Protein AF-A0AAV2QCG4-F1 (afdb_monomer_lite)

Radius of gyration: 18.79 Å; chains: 1; bounding box: 45×43×56 Å

Structure (mmCIF, N/CA/C/O backbone):
data_AF-A0AAV2QCG4-F1
#
_entry.id   AF-A0AAV2QCG4-F1
#
loop_
_atom_site.group_PDB
_atom_site.id
_atom_site.type_symbol
_atom_site.label_atom_id
_atom_site.label_alt_id
_atom_site.label_comp_id
_atom_site.label_asym_id
_atom_site.label_entity_id
_atom_site.label_seq_id
_atom_site.pdbx_PDB_ins_code
_atom_site.Cartn_x
_atom_site.Cartn_y
_atom_site.Cartn_z
_atom_site.occupancy
_atom_site.B_iso_or_equiv
_atom_site.auth_seq_id
_atom_site.auth_comp_id
_atom_site.auth_asym_id
_atom_site.auth_atom_id
_atom_site.pdbx_PDB_model_num
ATOM 1 N N . TYR A 1 1 ? -0.152 17.316 -8.395 1.00 38.97 1 TYR A N 1
ATOM 2 C CA . TYR A 1 1 ? 0.279 16.114 -9.137 1.00 38.97 1 TYR A CA 1
ATOM 3 C C . TYR A 1 1 ? -0.762 15.587 -10.131 1.00 38.97 1 TYR A C 1
ATOM 5 O O . TYR A 1 1 ? -0.352 15.004 -11.124 1.00 38.97 1 TYR A O 1
ATOM 13 N N . GLU A 1 2 ? -2.066 15.862 -9.974 1.00 33.22 2 GLU A N 1
ATOM 14 C CA . GLU A 1 2 ? -3.113 15.416 -10.927 1.00 33.22 2 GLU A CA 1
ATOM 15 C C . GLU A 1 2 ? -3.013 15.985 -12.357 1.00 33.22 2 GLU A C 1
ATOM 17 O O . GLU A 1 2 ? -3.608 15.432 -13.275 1.00 33.22 2 GLU A O 1
ATOM 22 N N . VAL A 1 3 ? -2.267 17.074 -12.575 1.00 42.03 3 VAL A N 1
ATOM 23 C CA . VAL A 1 3 ? -2.294 17.822 -13.849 1.00 42.03 3 VAL A CA 1
ATOM 24 C C . VAL A 1 3 ? -1.223 17.355 -14.854 1.00 42.03 3 VAL A C 1
ATOM 26 O O . VAL A 1 3 ? -1.304 17.694 -16.029 1.00 42.03 3 VAL A O 1
ATOM 29 N N . VAL A 1 4 ? -0.225 16.563 -14.432 1.00 49.72 4 VAL A N 1
ATOM 30 C CA . VAL A 1 4 ? 0.946 16.221 -15.278 1.00 49.72 4 VAL A CA 1
ATOM 31 C C . VAL A 1 4 ? 0.977 14.748 -15.705 1.00 49.72 4 VAL A C 1
ATOM 33 O O . VAL A 1 4 ? 1.534 14.421 -16.752 1.00 49.72 4 VAL A O 1
ATOM 36 N N . ALA A 1 5 ? 0.339 13.846 -14.956 1.00 53.16 5 ALA A N 1
ATOM 37 C CA . ALA A 1 5 ? 0.241 12.446 -15.347 1.00 53.16 5 ALA A CA 1
ATOM 38 C C . ALA A 1 5 ? -0.888 12.272 -16.372 1.00 53.16 5 ALA A C 1
ATOM 40 O O . ALA A 1 5 ? -2.067 12.180 -16.031 1.00 53.16 5 ALA A O 1
ATOM 41 N N . ASN A 1 6 ? -0.526 12.206 -17.654 1.00 53.59 6 ASN A N 1
ATOM 42 C CA . ASN A 1 6 ? -1.388 11.581 -18.654 1.00 53.59 6 ASN A CA 1
ATOM 43 C C . ASN A 1 6 ? -1.820 10.207 -18.092 1.00 53.59 6 ASN A C 1
ATOM 45 O O . ASN A 1 6 ? -0.979 9.541 -17.497 1.00 53.59 6 ASN A O 1
ATOM 49 N N . LYS A 1 7 ? -3.088 9.793 -18.245 1.00 67.31 7 LYS A N 1
ATOM 50 C CA . LYS A 1 7 ? -3.760 8.651 -17.555 1.00 67.31 7 LYS A CA 1
ATOM 51 C C . LYS A 1 7 ? -3.083 7.257 -17.643 1.00 67.31 7 LYS A C 1
ATOM 53 O O . LYS A 1 7 ? -3.696 6.257 -17.274 1.00 67.31 7 LYS A O 1
ATOM 58 N N . GLY A 1 8 ? -1.874 7.158 -18.186 1.00 75.88 8 GLY A N 1
ATOM 59 C CA . GLY A 1 8 ? -1.056 5.956 -18.186 1.00 75.88 8 GLY A CA 1
ATOM 60 C C . GLY A 1 8 ? -0.684 5.510 -16.773 1.00 75.88 8 GLY A C 1
ATOM 61 O O . GLY A 1 8 ? -0.530 6.310 -15.854 1.00 75.88 8 GLY A O 1
ATOM 62 N N . GLN A 1 9 ? -0.556 4.198 -16.622 1.00 84.00 9 GLN A N 1
ATOM 63 C CA . GLN A 1 9 ? -0.159 3.526 -15.391 1.00 84.00 9 GLN A CA 1
ATOM 64 C C . GLN A 1 9 ? 1.179 2.834 -15.634 1.00 84.00 9 GLN A C 1
ATOM 66 O O . GLN A 1 9 ? 1.458 2.394 -16.752 1.00 84.00 9 GLN A O 1
ATOM 71 N N . CYS A 1 10 ? 1.991 2.722 -14.589 1.00 88.75 10 CYS A N 1
ATOM 72 C CA . CYS A 1 10 ? 3.259 2.008 -14.647 1.00 88.75 10 CYS A CA 1
ATOM 73 C C . CYS A 1 10 ? 3.114 0.632 -14.000 1.00 88.75 10 CYS A C 1
ATOM 75 O O . CYS A 1 10 ? 2.452 0.481 -12.975 1.00 88.75 10 CYS A O 1
ATOM 77 N N . VAL A 1 11 ? 3.785 -0.358 -14.580 1.00 89.50 11 VAL A N 1
ATOM 78 C CA . VAL A 1 11 ? 3.981 -1.667 -13.956 1.00 89.50 11 VAL A CA 1
ATOM 79 C C . VAL A 1 11 ? 5.280 -1.615 -13.162 1.00 89.50 11 VAL A C 1
ATOM 81 O O . VAL A 1 11 ? 6.314 -1.226 -13.703 1.00 89.50 11 VAL A O 1
ATOM 84 N N . PHE A 1 12 ? 5.235 -2.026 -11.899 1.00 90.12 12 PHE A N 1
ATOM 85 C CA . PHE A 1 12 ? 6.415 -2.199 -11.058 1.00 90.12 12 PHE A CA 1
ATOM 86 C C . PHE A 1 12 ? 6.446 -3.626 -10.488 1.00 90.12 12 PHE A C 1
ATOM 88 O O . PHE A 1 12 ? 5.385 -4.210 -10.253 1.00 90.12 12 PHE A O 1
ATOM 95 N N . PRO A 1 13 ? 7.636 -4.227 -10.322 1.00 89.94 13 PRO A N 1
ATOM 96 C CA . PRO A 1 13 ? 7.767 -5.547 -9.720 1.00 89.94 13 PRO A CA 1
ATOM 97 C C . PRO A 1 13 ? 7.561 -5.480 -8.202 1.00 89.94 13 PRO A C 1
ATOM 99 O O . PRO A 1 13 ? 7.793 -4.447 -7.582 1.00 89.94 13 PRO A O 1
ATOM 102 N N . GLU A 1 14 ? 7.181 -6.608 -7.607 1.00 87.00 14 GLU A N 1
ATOM 103 C CA . GLU A 1 14 ? 7.044 -6.752 -6.152 1.00 87.00 14 GLU A CA 1
ATOM 104 C C . GLU A 1 14 ? 8.367 -6.504 -5.412 1.00 87.00 14 GLU A C 1
ATOM 106 O O . GLU A 1 14 ? 8.402 -5.782 -4.422 1.00 87.00 14 GLU A O 1
ATOM 111 N N . MET A 1 15 ? 9.464 -7.066 -5.925 1.00 88.56 15 MET A N 1
ATOM 112 C CA . MET A 1 15 ? 10.816 -6.813 -5.431 1.00 88.56 15 MET A CA 1
ATOM 113 C C . MET A 1 15 ? 11.581 -5.934 -6.419 1.00 88.56 15 MET A C 1
ATOM 115 O O . MET A 1 15 ? 11.530 -6.159 -7.636 1.00 88.56 15 MET A O 1
ATOM 119 N N . SER A 1 16 ? 12.308 -4.942 -5.902 1.00 90.62 16 SER A N 1
ATOM 120 C CA . SER A 1 16 ? 12.999 -3.970 -6.745 1.00 90.62 16 SER A CA 1
ATOM 121 C C . SER A 1 16 ? 14.123 -4.620 -7.554 1.00 90.62 16 SER A C 1
ATOM 123 O O . SER A 1 16 ? 14.776 -5.571 -7.123 1.00 90.62 16 SER A O 1
ATOM 125 N N . ARG A 1 17 ? 14.373 -4.074 -8.746 1.00 92.19 17 ARG A N 1
ATOM 126 C CA . ARG A 1 17 ? 15.537 -4.399 -9.594 1.00 92.19 17 ARG A CA 1
ATOM 127 C C . ARG A 1 17 ? 16.630 -3.340 -9.527 1.00 92.19 17 ARG A C 1
ATOM 129 O O . ARG A 1 17 ? 17.676 -3.497 -10.146 1.00 92.19 17 ARG A O 1
ATOM 136 N N . VAL A 1 18 ? 16.362 -2.253 -8.813 1.00 92.12 18 VAL A N 1
ATOM 137 C CA . VAL A 1 18 ? 17.262 -1.117 -8.657 1.00 92.12 18 VAL A CA 1
ATOM 138 C C . VAL A 1 18 ? 17.412 -0.803 -7.178 1.00 92.12 18 VAL A C 1
ATOM 140 O O . VAL A 1 18 ? 16.439 -0.825 -6.424 1.00 92.12 18 VAL A O 1
ATOM 143 N N . TYR A 1 19 ? 18.637 -0.503 -6.769 1.00 91.75 19 TYR A N 1
ATOM 144 C CA . TYR A 1 19 ? 18.944 -0.088 -5.410 1.00 91.75 19 TYR A CA 1
ATOM 145 C C . TYR A 1 19 ? 19.467 1.339 -5.429 1.00 91.75 19 TYR A C 1
ATOM 147 O O . TYR A 1 19 ? 20.420 1.656 -6.145 1.00 91.75 19 TYR A O 1
ATOM 155 N N . HIS A 1 20 ? 18.830 2.207 -4.653 1.00 90.25 20 HIS A N 1
ATOM 156 C CA . HIS A 1 20 ? 19.234 3.596 -4.546 1.00 90.25 20 HIS A CA 1
ATOM 157 C C . HIS A 1 20 ? 20.237 3.754 -3.398 1.00 90.25 20 HIS A C 1
ATOM 159 O O . HIS A 1 20 ? 19.876 3.711 -2.229 1.00 90.25 20 HIS A O 1
ATOM 165 N N . PHE A 1 21 ? 21.513 3.957 -3.715 1.00 89.69 21 PHE A N 1
ATOM 166 C CA . PHE A 1 21 ? 22.584 4.082 -2.714 1.00 89.69 21 PHE A CA 1
ATOM 167 C C . PHE A 1 21 ? 22.960 5.538 -2.380 1.00 89.69 21 PHE A C 1
ATOM 169 O O . PHE A 1 21 ? 23.830 5.767 -1.546 1.00 89.69 21 PHE A O 1
ATOM 176 N N . GLY A 1 22 ? 22.361 6.527 -3.052 1.00 88.56 22 GLY A N 1
ATOM 177 C CA . GLY A 1 22 ? 22.726 7.936 -2.895 1.00 88.56 22 GLY A CA 1
ATOM 178 C C . GLY A 1 22 ? 22.162 8.558 -1.617 1.00 88.56 22 GLY A C 1
ATOM 179 O O . GLY A 1 22 ? 20.952 8.571 -1.417 1.00 88.56 22 GLY A O 1
ATOM 180 N N . ILE A 1 23 ? 23.018 9.158 -0.793 1.00 87.38 23 ILE A N 1
ATOM 181 C CA . ILE A 1 23 ? 22.634 9.897 0.419 1.00 87.38 23 ILE A CA 1
ATOM 182 C C . ILE A 1 23 ? 23.212 11.308 0.306 1.00 87.38 23 ILE A C 1
ATOM 184 O O . ILE A 1 23 ? 24.367 11.462 -0.096 1.00 87.38 23 ILE A O 1
ATOM 188 N N . GLY A 1 24 ? 22.434 12.344 0.629 1.00 78.06 24 GLY A N 1
ATOM 189 C CA . GLY A 1 24 ? 22.949 13.717 0.661 1.00 78.06 24 GLY A CA 1
ATOM 190 C C . GLY A 1 24 ? 21.924 14.804 0.343 1.00 78.06 24 GLY A C 1
ATOM 191 O O . GLY A 1 24 ? 20.735 14.541 0.226 1.00 78.06 24 GLY A O 1
ATOM 192 N N . VAL A 1 25 ? 22.420 16.033 0.171 1.00 69.94 25 VAL A N 1
ATOM 193 C CA . VAL A 1 25 ? 21.629 17.285 0.134 1.00 69.94 25 VAL A CA 1
ATOM 194 C C . VAL A 1 25 ? 20.614 17.355 -1.016 1.00 69.94 25 VAL A C 1
ATOM 196 O O . VAL A 1 25 ? 19.552 17.943 -0.866 1.00 69.94 25 VAL A O 1
ATOM 199 N N . ASN A 1 26 ? 20.921 16.736 -2.159 1.00 76.38 26 ASN A N 1
ATOM 200 C CA . ASN A 1 26 ? 20.025 16.682 -3.325 1.00 76.38 26 ASN A CA 1
ATOM 201 C C . ASN A 1 26 ? 19.281 15.337 -3.433 1.00 76.38 26 ASN A C 1
ATOM 203 O O . ASN A 1 26 ? 18.771 14.992 -4.498 1.00 76.38 26 ASN A O 1
ATOM 207 N N . SER A 1 27 ? 19.298 14.549 -2.360 1.00 75.06 27 SER A N 1
ATOM 208 C CA . SER A 1 27 ? 18.779 13.187 -2.272 1.00 75.06 27 SER A CA 1
ATOM 209 C C . SER A 1 27 ? 17.948 13.037 -0.990 1.00 75.06 27 SER A C 1
ATOM 211 O O . SER A 1 27 ? 17.586 14.009 -0.332 1.00 75.06 27 SER A O 1
ATOM 213 N N . ILE A 1 28 ? 17.640 11.797 -0.639 1.00 78.44 28 ILE A N 1
ATOM 214 C CA . ILE A 1 28 ? 17.105 11.394 0.652 1.00 78.44 28 ILE A CA 1
ATOM 215 C C . ILE A 1 28 ? 18.181 11.543 1.749 1.00 78.44 28 ILE A C 1
ATOM 217 O O . ILE A 1 28 ? 19.370 11.283 1.515 1.00 78.44 28 ILE A O 1
ATOM 221 N N . ASN A 1 29 ? 17.778 12.001 2.939 1.00 82.44 29 ASN A N 1
ATOM 222 C CA . ASN A 1 29 ? 18.673 12.102 4.095 1.00 82.44 29 ASN A CA 1
ATOM 223 C C . ASN A 1 29 ? 19.015 10.705 4.653 1.00 82.44 29 ASN A C 1
ATOM 225 O O . ASN A 1 29 ? 18.399 9.711 4.264 1.00 82.44 29 ASN A O 1
ATOM 229 N N . LEU A 1 30 ? 20.004 10.623 5.551 1.00 83.06 30 LEU A N 1
ATOM 230 C CA . LEU A 1 30 ? 20.481 9.342 6.084 1.00 83.06 30 LEU A CA 1
ATOM 231 C C . LEU A 1 30 ? 19.364 8.548 6.775 1.00 83.06 30 LEU A C 1
ATOM 233 O O . LEU A 1 30 ? 19.180 7.379 6.461 1.00 83.06 30 LEU A O 1
ATOM 237 N N . TRP A 1 31 ? 18.583 9.186 7.647 1.00 82.00 31 TRP A N 1
ATOM 238 C CA . TRP A 1 31 ? 17.512 8.518 8.388 1.00 82.00 31 TRP A CA 1
ATOM 239 C C . TRP A 1 31 ? 16.430 7.948 7.456 1.00 82.00 31 TRP A C 1
ATOM 241 O O . TRP A 1 31 ? 16.082 6.770 7.538 1.00 82.00 31 TRP A O 1
ATOM 251 N N . MET A 1 32 ? 15.934 8.749 6.508 1.00 80.12 32 MET A N 1
ATOM 252 C CA . MET A 1 32 ? 14.948 8.304 5.522 1.00 80.12 32 MET A CA 1
ATOM 253 C C . MET A 1 32 ? 15.520 7.202 4.617 1.00 80.12 32 MET A C 1
ATOM 255 O O . MET A 1 32 ? 14.801 6.271 4.240 1.00 80.12 32 MET A O 1
ATOM 259 N N . TRP A 1 33 ? 16.806 7.293 4.267 1.00 86.62 33 TRP A N 1
ATOM 260 C CA . TRP A 1 33 ? 17.488 6.281 3.471 1.00 86.62 33 TRP A CA 1
ATOM 261 C C . TRP A 1 33 ? 17.570 4.956 4.224 1.00 86.62 33 TRP A C 1
ATOM 263 O O . TRP A 1 33 ? 17.144 3.937 3.688 1.00 86.62 33 TRP A O 1
ATOM 273 N N . GLU A 1 34 ? 18.047 4.961 5.468 1.00 85.38 34 GLU A N 1
ATOM 274 C CA . GLU A 1 34 ? 18.146 3.760 6.304 1.00 85.38 34 GLU A CA 1
ATOM 275 C C . GLU A 1 34 ? 16.774 3.121 6.514 1.00 85.38 34 GLU A C 1
ATOM 277 O O . GLU A 1 34 ? 16.607 1.910 6.361 1.00 85.38 34 GLU A O 1
ATOM 282 N N . LYS A 1 35 ? 15.766 3.949 6.797 1.00 82.94 35 LYS A N 1
ATOM 283 C CA . LYS A 1 35 ? 14.423 3.474 7.103 1.00 82.94 35 LYS A CA 1
ATOM 284 C C . LYS A 1 35 ? 13.715 2.858 5.900 1.00 82.94 35 LYS A C 1
ATOM 286 O O . LYS A 1 35 ? 13.114 1.795 6.041 1.00 82.94 35 LYS A O 1
ATOM 291 N N . PHE A 1 36 ? 13.752 3.516 4.740 1.00 83.94 36 PHE A N 1
ATOM 292 C CA . PHE A 1 36 ? 12.909 3.139 3.599 1.00 83.94 36 PHE A CA 1
ATOM 293 C C . PHE A 1 36 ? 13.674 2.554 2.414 1.00 83.94 36 PHE A C 1
ATOM 295 O O . PHE A 1 36 ? 13.118 1.751 1.670 1.00 83.94 36 PHE A O 1
ATOM 302 N N . VAL A 1 37 ? 14.925 2.957 2.197 1.00 86.44 37 VAL A N 1
ATOM 303 C CA . VAL A 1 37 ? 15.687 2.565 1.003 1.00 86.44 37 VAL A CA 1
ATOM 304 C C . VAL A 1 37 ? 16.605 1.390 1.302 1.00 86.44 37 VAL A C 1
ATOM 306 O O . VAL A 1 37 ? 16.621 0.422 0.547 1.00 86.44 37 VAL A O 1
ATOM 309 N N . HIS A 1 38 ? 17.336 1.443 2.412 1.00 86.69 38 HIS A N 1
ATOM 310 C CA . HIS A 1 38 ? 18.278 0.399 2.798 1.00 86.69 38 HIS A CA 1
ATOM 311 C C . HIS A 1 38 ? 17.583 -0.931 3.104 1.00 86.69 38 HIS A C 1
ATOM 313 O O . HIS A 1 38 ? 18.072 -1.990 2.722 1.00 86.69 38 HIS A O 1
ATOM 319 N N . SER A 1 39 ? 16.416 -0.860 3.744 1.00 83.56 39 SER A N 1
ATOM 320 C CA . SER A 1 39 ? 15.571 -2.004 4.097 1.00 83.56 39 SER A CA 1
ATOM 321 C C . SER A 1 39 ? 14.743 -2.553 2.927 1.00 83.56 39 SER A C 1
ATOM 323 O O . SER A 1 39 ? 14.090 -3.587 3.074 1.00 83.56 39 SER A O 1
ATOM 325 N N . SER A 1 40 ? 14.740 -1.884 1.767 1.00 85.44 40 SER A N 1
ATOM 326 C CA . SER A 1 40 ? 13.918 -2.301 0.629 1.00 85.44 40 SER A CA 1
ATOM 327 C C . SER A 1 40 ? 14.428 -3.610 0.008 1.00 85.44 40 SER A C 1
ATOM 329 O O . SER A 1 40 ? 15.622 -3.728 -0.284 1.00 85.44 40 SER A O 1
ATOM 331 N N . PRO A 1 41 ? 13.540 -4.580 -0.281 1.00 86.56 41 PRO A N 1
ATOM 332 C CA . PRO A 1 41 ? 13.936 -5.849 -0.874 1.00 86.56 41 PRO A CA 1
ATOM 333 C C . PRO A 1 41 ? 14.456 -5.667 -2.308 1.00 86.56 41 PRO A C 1
ATOM 335 O O . PRO A 1 41 ? 13.801 -5.061 -3.166 1.00 86.56 41 PRO A O 1
ATOM 338 N N . LEU A 1 42 ? 15.633 -6.238 -2.572 1.00 90.81 42 LEU A N 1
ATOM 339 C CA . LEU A 1 42 ? 16.311 -6.216 -3.866 1.00 90.81 42 LEU A CA 1
ATOM 340 C C . LEU A 1 42 ? 16.460 -7.639 -4.396 1.00 90.81 42 LEU A C 1
ATOM 342 O O . LEU A 1 42 ? 16.962 -8.522 -3.702 1.00 90.81 42 LEU A O 1
ATOM 346 N N . VAL A 1 43 ? 16.073 -7.851 -5.651 1.00 92.44 43 VAL A N 1
ATOM 347 C CA . VAL A 1 43 ? 16.286 -9.146 -6.298 1.00 92.44 43 VAL A CA 1
ATOM 348 C C . VAL A 1 43 ? 17.757 -9.322 -6.662 1.00 92.44 43 VAL A C 1
ATOM 350 O O . VAL A 1 43 ? 18.346 -8.437 -7.283 1.00 92.44 43 VAL A O 1
ATOM 353 N N . THR A 1 44 ? 18.334 -10.478 -6.333 1.00 91.50 44 THR A N 1
ATOM 354 C CA . THR A 1 44 ? 19.756 -10.781 -6.600 1.00 91.50 44 THR A CA 1
ATOM 355 C C . THR A 1 44 ? 19.941 -11.801 -7.720 1.00 91.50 44 THR A C 1
ATOM 357 O O . THR A 1 44 ? 21.007 -11.895 -8.327 1.00 91.50 44 THR A O 1
ATOM 360 N N . GLU A 1 45 ? 18.884 -12.539 -8.042 1.00 92.69 45 GLU A N 1
ATOM 361 C CA . GLU A 1 45 ? 18.872 -13.594 -9.034 1.00 92.69 45 GLU A CA 1
ATOM 362 C C . GLU A 1 45 ? 18.771 -13.027 -10.454 1.00 92.69 45 GLU A C 1
ATOM 364 O O . GLU A 1 45 ? 17.954 -12.150 -10.769 1.00 92.69 45 GLU A O 1
ATOM 369 N N . ALA A 1 46 ? 19.590 -13.587 -11.342 1.00 91.19 46 ALA A N 1
ATOM 370 C CA . ALA A 1 46 ? 19.578 -13.279 -12.763 1.00 91.19 46 ALA A CA 1
ATOM 371 C C . ALA A 1 46 ? 18.548 -14.134 -13.523 1.00 91.19 46 ALA A C 1
ATOM 373 O O . ALA A 1 46 ? 18.154 -15.209 -13.078 1.00 91.19 46 ALA A O 1
ATOM 374 N N . TYR A 1 47 ? 18.150 -13.661 -14.710 1.00 91.44 47 TYR A N 1
ATOM 375 C CA . TYR A 1 47 ? 17.301 -14.394 -15.667 1.00 91.44 47 TYR A CA 1
ATOM 376 C C . TYR A 1 47 ? 15.936 -14.845 -15.125 1.00 91.44 47 TYR A C 1
ATOM 378 O O . TYR A 1 47 ? 15.399 -15.876 -15.531 1.00 91.44 47 TYR A O 1
ATOM 386 N N . ILE A 1 48 ? 15.341 -14.055 -14.231 1.00 90.81 48 ILE A N 1
ATOM 387 C CA . ILE A 1 48 ? 13.995 -14.335 -13.735 1.00 90.81 48 ILE A CA 1
ATOM 388 C C . ILE A 1 48 ? 12.984 -14.179 -14.866 1.00 90.81 48 ILE A C 1
ATOM 390 O O . ILE A 1 48 ? 12.856 -13.116 -15.476 1.00 90.81 48 ILE A O 1
ATOM 394 N N . THR A 1 49 ? 12.225 -15.244 -15.094 1.00 91.81 49 THR A N 1
ATOM 395 C CA . THR A 1 49 ? 11.044 -15.198 -15.949 1.00 91.81 49 THR A CA 1
ATOM 396 C C . THR A 1 49 ? 9.885 -14.657 -15.126 1.00 91.81 49 THR A C 1
ATOM 398 O O . THR A 1 49 ? 9.533 -15.225 -14.095 1.00 91.81 49 THR A O 1
ATOM 401 N N . LEU A 1 50 ? 9.317 -13.533 -15.561 1.00 89.62 50 LEU A N 1
ATOM 402 C CA . LEU A 1 50 ? 8.122 -12.980 -14.937 1.00 89.62 50 LEU A CA 1
ATOM 403 C C . LEU A 1 50 ? 6.929 -13.865 -15.284 1.00 89.62 50 LEU A C 1
ATOM 405 O O . LEU A 1 50 ? 6.626 -14.078 -16.459 1.00 89.62 50 LEU A O 1
ATOM 409 N N . ASP A 1 51 ? 6.257 -14.359 -14.257 1.00 87.81 51 ASP A N 1
ATOM 410 C CA . ASP A 1 51 ? 5.047 -15.145 -14.423 1.00 87.81 51 ASP A CA 1
ATOM 411 C C . ASP A 1 51 ? 3.833 -14.236 -14.674 1.00 87.81 51 ASP A C 1
ATOM 413 O O . ASP A 1 51 ? 3.783 -13.092 -14.214 1.00 87.81 51 ASP A O 1
ATOM 417 N N . ASN A 1 52 ? 2.835 -14.755 -15.392 1.00 87.56 52 ASN A N 1
ATOM 418 C CA . ASN A 1 52 ? 1.506 -14.152 -15.492 1.00 87.56 52 ASN A CA 1
ATOM 419 C C . ASN A 1 52 ? 1.463 -12.686 -15.983 1.00 87.56 52 ASN A C 1
ATOM 421 O O . ASN A 1 52 ? 0.536 -11.938 -15.663 1.00 87.56 52 ASN A O 1
ATOM 425 N N . THR A 1 53 ? 2.425 -12.261 -16.807 1.00 89.62 53 THR A N 1
ATOM 426 C CA . THR A 1 53 ? 2.514 -10.877 -17.319 1.00 89.62 53 THR A CA 1
ATOM 427 C C . THR A 1 53 ? 1.296 -10.452 -18.144 1.00 89.62 53 THR A C 1
ATOM 429 O O . THR A 1 53 ? 0.913 -9.283 -18.125 1.00 89.62 53 THR A O 1
ATOM 432 N N . SER A 1 54 ? 0.624 -11.397 -18.807 1.00 90.38 54 SER A N 1
ATOM 433 C CA . SER A 1 54 ? -0.633 -11.165 -19.532 1.00 90.38 54 SER A CA 1
ATOM 434 C C . SER A 1 54 ? -1.782 -10.709 -18.622 1.00 90.38 54 SER A C 1
ATOM 436 O O . SER A 1 54 ? -2.703 -10.029 -19.078 1.00 90.38 54 SER A O 1
ATOM 438 N N . LEU A 1 55 ? -1.716 -11.025 -17.324 1.00 89.88 55 LEU A N 1
ATOM 439 C CA . LEU A 1 55 ? -2.728 -10.666 -16.330 1.00 89.88 55 LEU A CA 1
ATOM 440 C C . LEU A 1 55 ? -2.578 -9.226 -15.814 1.00 89.88 55 LEU A C 1
ATOM 442 O O . LEU A 1 55 ? -3.435 -8.764 -15.066 1.00 89.88 55 LEU A O 1
ATOM 446 N N . LEU A 1 56 ? -1.529 -8.506 -16.228 1.00 89.06 56 LEU A N 1
ATOM 447 C CA . LEU A 1 56 ? -1.282 -7.105 -15.861 1.00 89.06 56 LEU A CA 1
ATOM 448 C C . LEU A 1 56 ? -2.056 -6.105 -16.730 1.00 89.06 56 LEU A C 1
ATOM 450 O O . LEU A 1 56 ? -1.924 -4.894 -16.557 1.00 89.06 56 LEU A O 1
ATOM 454 N N . THR A 1 57 ? -2.877 -6.587 -17.667 1.00 91.19 57 THR A N 1
ATOM 455 C CA . THR A 1 57 ? -3.822 -5.713 -18.364 1.00 91.19 57 THR A CA 1
ATOM 456 C C . THR A 1 57 ? -4.823 -5.141 -17.366 1.00 91.19 57 THR A C 1
ATOM 458 O O . THR A 1 57 ? -5.265 -5.825 -16.444 1.00 91.19 57 THR A O 1
ATOM 461 N N . ASN A 1 58 ? -5.206 -3.881 -17.568 1.00 89.94 58 ASN A N 1
ATOM 462 C CA . ASN A 1 58 ? -6.059 -3.138 -16.643 1.00 89.94 58 ASN A CA 1
ATOM 463 C C . ASN A 1 58 ? -7.331 -3.924 -16.250 1.00 89.94 58 ASN A C 1
ATOM 465 O O . ASN A 1 58 ? -7.601 -4.115 -15.067 1.00 89.94 58 ASN A O 1
ATOM 469 N N . ALA A 1 59 ? -8.051 -4.479 -17.231 1.00 92.06 59 ALA A N 1
ATOM 470 C CA . ALA A 1 59 ? -9.275 -5.246 -16.993 1.00 92.06 59 ALA A CA 1
ATOM 471 C C . ALA A 1 59 ? -9.049 -6.520 -16.155 1.00 92.06 59 ALA A C 1
ATOM 473 O O . ALA A 1 59 ? -9.802 -6.780 -15.214 1.00 92.06 59 ALA A O 1
ATOM 474 N N . LEU A 1 60 ? -8.013 -7.306 -16.471 1.00 94.62 60 LEU A N 1
ATOM 475 C CA . LEU A 1 60 ? -7.714 -8.542 -15.740 1.00 94.62 60 LEU A CA 1
ATOM 476 C C . LEU A 1 60 ? -7.214 -8.246 -14.329 1.00 94.62 60 LEU A C 1
ATOM 478 O O . LEU A 1 60 ? -7.629 -8.922 -13.386 1.00 94.62 60 LEU A O 1
ATOM 482 N N . TRP A 1 61 ? -6.395 -7.206 -14.174 1.00 92.25 61 TRP A N 1
ATOM 483 C CA . TRP A 1 61 ? -5.937 -6.747 -12.871 1.00 92.25 61 TRP A CA 1
ATOM 484 C C . TRP A 1 61 ? -7.126 -6.374 -11.979 1.00 92.25 61 TRP A C 1
ATOM 486 O O . TRP A 1 61 ? -7.255 -6.908 -10.882 1.00 92.25 61 TRP A O 1
ATOM 496 N N . HIS A 1 62 ? -8.066 -5.563 -12.481 1.00 93.56 62 HIS A N 1
ATOM 497 C CA . HIS A 1 62 ? -9.258 -5.178 -11.719 1.00 93.56 62 HIS A CA 1
ATOM 498 C C . HIS A 1 62 ? -10.134 -6.364 -11.309 1.00 93.56 62 HIS A C 1
ATOM 500 O O . HIS A 1 62 ? -10.622 -6.398 -10.173 1.00 93.56 62 HIS A O 1
ATOM 506 N N . ASN A 1 63 ? -10.340 -7.337 -12.205 1.00 95.38 63 ASN A N 1
ATOM 507 C CA . ASN A 1 63 ? -11.141 -8.512 -11.871 1.00 95.38 63 ASN A CA 1
ATOM 508 C C . ASN A 1 63 ? -10.473 -9.337 -10.760 1.00 95.38 63 ASN A C 1
ATOM 510 O O . ASN A 1 63 ? -11.092 -9.600 -9.730 1.00 95.38 63 ASN A O 1
ATOM 514 N N . ARG A 1 64 ? -9.179 -9.644 -10.911 1.00 94.25 64 ARG A N 1
ATOM 515 C CA . ARG A 1 64 ? -8.422 -10.424 -9.921 1.00 94.25 64 ARG A CA 1
ATOM 516 C C . ARG A 1 64 ? -8.324 -9.715 -8.576 1.00 94.25 64 ARG A C 1
ATOM 518 O O . ARG A 1 64 ? -8.496 -10.350 -7.543 1.00 94.25 64 ARG A O 1
ATOM 525 N N . THR A 1 65 ? -8.092 -8.403 -8.568 1.00 94.81 65 THR A N 1
ATOM 526 C CA . THR A 1 65 ? -8.085 -7.609 -7.334 1.00 94.81 65 THR A CA 1
ATOM 527 C C . THR A 1 65 ? -9.451 -7.637 -6.652 1.00 94.81 65 THR A C 1
ATOM 529 O O . THR A 1 65 ? -9.519 -7.802 -5.438 1.00 94.81 65 THR A O 1
ATOM 532 N N . SER A 1 66 ? -10.548 -7.548 -7.411 1.00 96.69 66 SER A N 1
ATOM 533 C CA . SER A 1 66 ? -11.900 -7.655 -6.846 1.00 96.69 66 SER A CA 1
ATOM 534 C C . SER A 1 66 ? -12.159 -9.033 -6.234 1.00 96.69 66 SER A C 1
ATOM 536 O O . SER A 1 66 ? -12.700 -9.124 -5.136 1.00 96.69 66 SER A O 1
ATOM 538 N N . GLU A 1 67 ? -11.776 -10.106 -6.928 1.00 96.50 67 GLU A N 1
ATOM 539 C CA . GLU A 1 67 ? -11.878 -11.483 -6.429 1.00 96.50 67 GLU A CA 1
ATOM 540 C C . GLU A 1 67 ? -11.039 -11.684 -5.161 1.00 96.50 67 GLU A C 1
ATOM 542 O O . GLU A 1 67 ? -11.544 -12.214 -4.171 1.00 96.50 67 GLU A O 1
ATOM 547 N N . ALA A 1 68 ? -9.802 -11.179 -5.150 1.00 95.88 68 ALA A N 1
ATOM 548 C CA . ALA A 1 68 ? -8.914 -11.253 -3.998 1.00 95.88 68 ALA A CA 1
ATOM 549 C C . ALA A 1 68 ? -9.484 -10.508 -2.783 1.00 95.88 68 ALA A C 1
ATOM 551 O O . ALA A 1 68 ? -9.488 -11.062 -1.690 1.00 95.88 68 ALA A O 1
ATOM 552 N N . ILE A 1 69 ? -10.031 -9.299 -2.965 1.00 97.12 69 ILE A N 1
ATOM 553 C CA . ILE A 1 69 ? -10.665 -8.527 -1.883 1.00 97.12 69 ILE A CA 1
ATOM 554 C C . ILE A 1 69 ? -11.913 -9.237 -1.346 1.00 97.12 69 ILE A C 1
ATO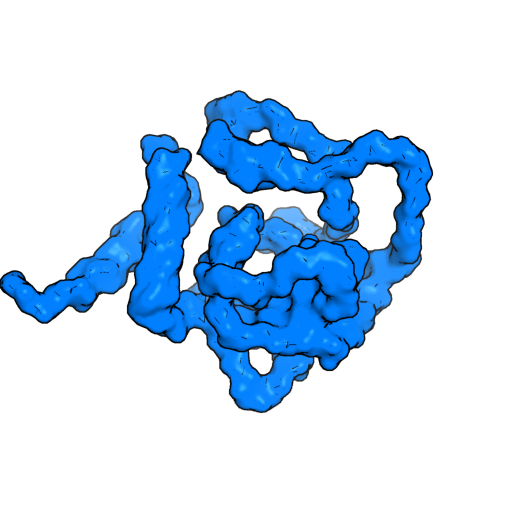M 556 O O . ILE A 1 69 ? -12.123 -9.255 -0.137 1.00 97.12 69 ILE A O 1
ATOM 560 N N . ARG A 1 70 ? -12.735 -9.843 -2.217 1.00 96.44 70 ARG A N 1
ATOM 561 C CA . ARG A 1 70 ? -13.923 -10.607 -1.788 1.00 96.44 70 ARG A CA 1
ATOM 562 C C . ARG A 1 70 ? -13.557 -11.831 -0.949 1.00 96.44 70 ARG A C 1
ATOM 564 O O . ARG A 1 70 ? -14.296 -12.161 -0.029 1.00 96.44 70 ARG A O 1
ATOM 571 N N . GLY A 1 71 ? -12.456 -12.503 -1.286 1.00 95.38 71 GLY A N 1
ATOM 572 C CA . GLY A 1 71 ? -11.950 -13.666 -0.550 1.00 95.38 71 GLY A CA 1
ATOM 573 C C . GLY A 1 71 ? -11.047 -13.324 0.639 1.00 95.38 71 GLY A C 1
ATOM 574 O O . GLY A 1 71 ? -10.686 -14.221 1.397 1.00 95.38 71 GLY A O 1
ATOM 575 N N . ALA A 1 72 ? -10.659 -12.057 0.804 1.00 96.56 72 ALA A N 1
ATOM 576 C CA . ALA A 1 72 ? -9.707 -11.645 1.823 1.00 96.56 72 ALA A CA 1
ATOM 577 C C . ALA A 1 72 ? -10.320 -11.638 3.228 1.00 96.56 72 ALA A C 1
ATOM 579 O O . ALA A 1 72 ? -11.469 -11.246 3.445 1.00 96.56 72 ALA A O 1
ATOM 580 N N . LYS A 1 73 ? -9.505 -11.998 4.221 1.00 95.38 73 LYS A N 1
ATOM 581 C CA . LYS A 1 73 ? -9.857 -11.865 5.631 1.00 95.38 73 LYS A CA 1
ATOM 582 C C . LYS A 1 73 ? -9.810 -10.395 6.036 1.00 95.38 73 LYS A C 1
ATOM 584 O O . LYS A 1 73 ? -8.801 -9.710 5.893 1.00 95.38 73 LYS A O 1
ATOM 589 N N . MET A 1 74 ? -10.914 -9.900 6.568 1.00 95.06 74 MET A N 1
ATOM 590 C CA . MET A 1 74 ? -11.018 -8.508 6.984 1.00 95.06 74 MET A CA 1
ATOM 591 C C . MET A 1 74 ? -10.250 -8.248 8.284 1.00 95.06 74 MET A C 1
ATOM 593 O O . MET A 1 74 ? -10.353 -9.025 9.235 1.00 95.06 74 MET A O 1
ATOM 597 N N . ILE A 1 75 ? -9.523 -7.133 8.331 1.00 94.00 75 ILE A N 1
ATOM 598 C CA . ILE A 1 75 ? -8.868 -6.612 9.532 1.00 94.00 75 ILE A CA 1
ATOM 599 C C . ILE A 1 75 ? -9.559 -5.303 9.918 1.00 94.00 75 ILE A C 1
ATOM 601 O O . ILE A 1 75 ? -9.696 -4.407 9.090 1.00 94.00 75 ILE A O 1
ATOM 605 N N . THR A 1 76 ? -10.006 -5.202 11.170 1.00 92.00 76 THR A N 1
ATOM 606 C CA . THR A 1 76 ? -10.693 -4.010 11.709 1.00 92.00 76 THR A CA 1
ATOM 607 C C . THR A 1 76 ? -9.974 -3.376 12.894 1.00 92.00 76 THR A C 1
ATOM 609 O O . THR A 1 76 ? -10.401 -2.334 13.374 1.00 92.00 76 THR A O 1
ATOM 612 N N . ARG A 1 77 ? -8.918 -4.021 13.399 1.00 89.69 77 ARG A N 1
ATOM 613 C CA . ARG A 1 77 ? -8.055 -3.464 14.448 1.00 89.69 77 ARG A CA 1
ATOM 614 C C . ARG A 1 77 ? -7.219 -2.310 13.897 1.00 89.69 77 ARG A C 1
ATOM 616 O O . ARG A 1 77 ? -7.021 -2.213 12.687 1.00 89.69 77 ARG A O 1
ATOM 623 N N . ASN A 1 78 ? -6.711 -1.479 14.795 1.00 91.00 78 ASN A N 1
ATOM 624 C CA . ASN A 1 78 ? -5.860 -0.349 14.464 1.00 91.00 78 ASN A CA 1
ATOM 625 C C . ASN A 1 78 ? -4.535 -0.804 13.800 1.00 91.00 78 ASN A C 1
ATOM 627 O O . ASN A 1 78 ? -3.937 -1.772 14.268 1.00 91.00 78 ASN A O 1
ATOM 631 N N . PRO A 1 79 ? -4.067 -0.147 12.719 1.00 92.50 79 PRO A N 1
ATOM 632 C CA . PRO A 1 79 ? -2.832 -0.495 12.006 1.00 92.50 79 PRO A CA 1
ATOM 633 C C . PRO A 1 79 ? -1.540 -0.299 12.807 1.00 92.50 79 PRO A C 1
ATOM 635 O O . PRO A 1 79 ? -0.503 -0.815 12.405 1.00 92.50 79 PRO A O 1
ATOM 638 N N . CYS A 1 80 ? -1.591 0.435 13.914 1.00 89.88 80 CYS A N 1
ATOM 639 C CA . CYS A 1 80 ? -0.447 0.807 14.745 1.00 89.88 80 CYS A CA 1
ATOM 640 C C . CYS A 1 80 ? -0.205 -0.151 15.908 1.00 89.88 80 CYS A C 1
ATOM 642 O O . CYS A 1 80 ? 0.816 -0.045 16.581 1.00 89.88 80 CYS A O 1
ATOM 644 N N . VAL A 1 81 ? -1.119 -1.093 16.152 1.00 88.06 81 VAL A N 1
ATOM 645 C CA . VAL A 1 81 ? -0.902 -2.123 17.169 1.00 88.06 81 VAL A CA 1
ATOM 646 C C . VAL A 1 81 ? 0.058 -3.186 16.648 1.00 88.06 81 VAL A C 1
ATOM 648 O O . VAL A 1 81 ? 0.028 -3.568 15.475 1.00 88.06 81 VAL A O 1
ATOM 651 N N . ASN A 1 82 ? 0.864 -3.729 17.557 1.00 81.56 82 ASN A N 1
ATOM 652 C CA . ASN A 1 82 ? 1.687 -4.898 17.266 1.00 81.56 82 ASN A CA 1
ATOM 653 C C . ASN A 1 82 ? 0.813 -6.051 16.745 1.00 81.56 82 ASN A C 1
ATOM 655 O O . ASN A 1 82 ? -0.331 -6.230 17.176 1.00 81.56 82 ASN A O 1
ATOM 659 N N . ASN A 1 83 ? 1.360 -6.859 15.836 1.00 84.50 83 ASN A N 1
ATOM 660 C CA . ASN A 1 83 ? 0.662 -7.985 15.205 1.00 84.50 83 ASN A CA 1
ATOM 661 C C . ASN A 1 83 ? -0.580 -7.567 14.393 1.00 84.50 83 ASN A C 1
ATOM 663 O O . ASN A 1 83 ? -1.550 -8.331 14.282 1.00 84.50 83 ASN A O 1
ATOM 667 N N . PHE A 1 84 ? -0.590 -6.347 13.834 1.00 90.56 84 PHE A N 1
ATOM 668 C CA . PHE A 1 84 ? -1.636 -5.915 12.905 1.00 90.56 84 PHE A CA 1
ATOM 669 C C . PHE A 1 84 ? -1.790 -6.898 11.735 1.00 90.56 84 PHE A C 1
ATOM 671 O O . PHE A 1 84 ? -2.913 -7.297 11.406 1.00 90.56 84 PHE A O 1
ATOM 678 N N . LEU A 1 85 ? -0.668 -7.354 11.179 1.00 89.81 85 LEU A N 1
ATOM 679 C CA . LEU A 1 85 ? -0.569 -8.508 10.288 1.00 89.81 85 LEU A CA 1
ATOM 680 C C . LEU A 1 85 ? 0.043 -9.699 11.044 1.00 89.81 85 LEU A C 1
ATOM 682 O O . LEU A 1 85 ? 0.696 -9.496 12.065 1.00 89.81 85 LEU A O 1
ATOM 686 N N . PRO A 1 86 ? -0.210 -10.941 10.601 1.00 85.12 86 PRO A N 1
ATOM 687 C CA . PRO A 1 86 ? 0.483 -12.103 11.143 1.00 85.12 86 PRO A CA 1
ATOM 688 C C . PRO A 1 86 ? 1.963 -12.093 10.735 1.00 85.12 86 PRO A C 1
ATOM 690 O O . PRO A 1 86 ? 2.274 -11.844 9.573 1.00 85.12 86 PRO A O 1
ATOM 693 N N . ASP A 1 87 ? 2.845 -12.460 11.664 1.00 78.19 87 ASP A N 1
ATOM 694 C CA . ASP A 1 87 ? 4.297 -12.569 11.431 1.00 78.19 87 ASP A CA 1
ATOM 695 C C . ASP A 1 87 ? 4.707 -13.885 10.735 1.00 78.19 87 ASP A C 1
ATOM 697 O O . ASP A 1 87 ? 5.884 -14.238 10.689 1.00 78.19 87 ASP A O 1
ATOM 701 N N . ASP A 1 88 ? 3.738 -14.649 10.220 1.00 81.12 88 ASP A N 1
ATOM 702 C CA . ASP A 1 88 ? 3.980 -15.935 9.569 1.00 81.12 88 ASP A CA 1
ATOM 703 C C . ASP A 1 88 ? 4.438 -15.738 8.106 1.00 81.12 88 ASP A C 1
ATOM 705 O O . ASP A 1 88 ? 3.645 -15.288 7.267 1.00 81.12 88 ASP A O 1
ATOM 709 N N . PRO A 1 89 ? 5.692 -16.096 7.759 1.00 67.69 89 PRO A N 1
ATOM 710 C CA . PRO A 1 89 ? 6.223 -15.931 6.406 1.00 67.69 89 PRO A CA 1
ATOM 711 C C . PRO A 1 89 ? 5.538 -16.831 5.363 1.00 67.69 89 PRO A C 1
ATOM 713 O O . PRO A 1 89 ? 5.589 -16.523 4.169 1.00 67.69 89 PRO A O 1
ATOM 716 N N . GLU A 1 90 ? 4.864 -17.903 5.789 1.00 76.00 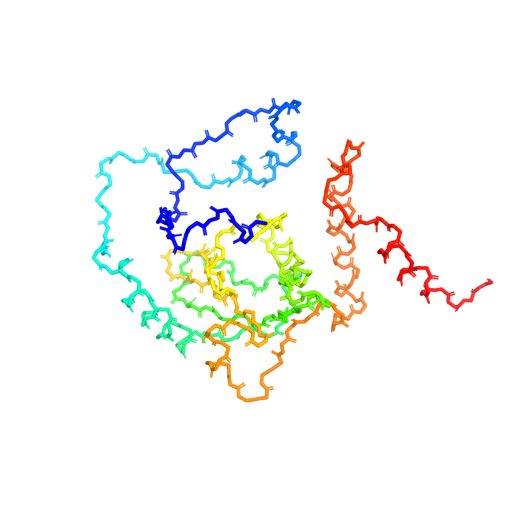90 GLU A N 1
ATOM 717 C CA . GLU A 1 90 ? 4.114 -18.825 4.924 1.00 76.00 90 GLU A CA 1
ATOM 718 C C . GLU A 1 90 ? 2.614 -18.489 4.876 1.00 76.00 90 GLU A C 1
ATOM 720 O O . GLU A 1 90 ? 1.801 -19.256 4.355 1.00 76.00 90 GLU A O 1
ATOM 725 N N . GLN A 1 91 ? 2.213 -17.320 5.390 1.00 81.06 91 GLN A N 1
ATOM 726 C CA . GLN A 1 91 ? 0.812 -16.925 5.410 1.00 81.06 91 GLN A CA 1
ATOM 727 C C . GLN A 1 91 ? 0.233 -16.824 3.988 1.00 81.06 91 GLN A C 1
ATOM 729 O O . GLN A 1 91 ? 0.472 -15.851 3.284 1.00 81.06 91 GLN A O 1
ATOM 734 N N . ASP A 1 92 ? -0.630 -17.767 3.609 1.00 84.50 92 ASP A N 1
ATOM 735 C CA . ASP A 1 92 ? -1.320 -17.798 2.301 1.00 84.50 92 ASP A CA 1
ATOM 736 C C . ASP A 1 92 ? -2.681 -17.068 2.297 1.00 84.50 92 ASP A C 1
ATOM 738 O O . ASP A 1 92 ? -3.555 -17.292 1.466 1.00 84.50 92 ASP A O 1
ATOM 742 N N . THR A 1 93 ? -2.907 -16.185 3.274 1.00 91.44 93 THR A N 1
ATOM 743 C CA . THR A 1 93 ? -4.185 -15.475 3.407 1.00 91.44 93 THR A CA 1
ATOM 744 C C . THR A 1 93 ? -4.037 -14.035 2.953 1.00 91.44 93 THR A C 1
ATOM 746 O O . THR A 1 93 ? -3.212 -13.285 3.475 1.00 91.44 93 THR A O 1
ATOM 749 N N . ASN A 1 94 ? -4.892 -13.626 2.018 1.00 96.06 94 ASN A N 1
ATOM 750 C CA . ASN A 1 94 ? -5.076 -12.217 1.700 1.00 96.06 94 ASN A CA 1
ATOM 751 C C . ASN A 1 94 ? -5.874 -11.528 2.804 1.00 96.06 94 ASN A C 1
ATOM 753 O O . ASN A 1 94 ? -6.853 -12.079 3.307 1.00 96.06 94 ASN A O 1
ATOM 757 N N . PHE A 1 95 ? -5.499 -10.298 3.129 1.00 96.88 95 PHE A N 1
ATOM 758 C CA . PHE A 1 95 ? -6.200 -9.462 4.089 1.00 96.88 95 PHE A CA 1
ATOM 759 C C . PHE A 1 95 ? -6.752 -8.208 3.426 1.00 96.88 95 PHE A C 1
ATOM 761 O O . PHE A 1 95 ? -6.191 -7.711 2.453 1.00 96.88 95 PHE A O 1
ATOM 768 N N . VAL A 1 96 ? -7.847 -7.676 3.958 1.00 97.62 96 VAL A N 1
ATOM 769 C CA . VAL A 1 96 ? -8.395 -6.386 3.532 1.00 97.62 96 VAL A CA 1
ATOM 770 C C . VAL A 1 96 ? -8.576 -5.473 4.733 1.00 97.62 96 VAL A C 1
ATOM 772 O O . VAL A 1 96 ? -9.121 -5.877 5.762 1.00 97.62 96 VAL A O 1
ATOM 775 N N . PHE A 1 97 ? -8.122 -4.234 4.583 1.00 97.31 97 PHE A N 1
ATOM 776 C CA . PHE A 1 97 ? -8.239 -3.181 5.578 1.00 97.31 97 PHE A CA 1
ATOM 777 C C . PHE A 1 97 ? -8.890 -1.957 4.937 1.00 97.31 97 PHE A C 1
ATOM 779 O O . PHE A 1 97 ? -8.418 -1.453 3.917 1.00 97.31 97 PHE A O 1
ATOM 786 N N . TYR A 1 98 ? -9.990 -1.491 5.523 1.00 97.62 98 TYR A N 1
ATOM 787 C CA . TYR A 1 98 ? -10.726 -0.334 5.026 1.00 97.62 98 TYR A CA 1
ATOM 788 C C . TYR A 1 98 ? -10.386 0.892 5.866 1.00 97.62 98 TYR A C 1
ATOM 790 O O . TYR A 1 98 ? -10.651 0.907 7.068 1.00 97.62 98 TYR A O 1
ATOM 798 N N . TYR A 1 99 ? -9.851 1.925 5.220 1.00 96.56 99 TYR A N 1
ATOM 799 C CA . TYR A 1 99 ? -9.508 3.194 5.861 1.00 96.56 99 TYR A CA 1
ATOM 800 C C . TYR A 1 99 ? -10.330 4.344 5.272 1.00 96.56 99 TYR A C 1
ATOM 802 O O . TYR A 1 99 ? -10.874 4.238 4.166 1.00 96.56 99 TYR A O 1
ATOM 810 N N . LEU A 1 100 ? -10.470 5.429 6.027 1.00 96.44 100 LEU A N 1
ATOM 811 C CA . LEU A 1 100 ? -11.235 6.589 5.600 1.00 96.44 100 LEU A CA 1
ATOM 812 C C . LEU A 1 100 ? -10.436 7.341 4.540 1.00 96.44 100 LEU A C 1
ATOM 814 O O . LEU A 1 100 ? -9.321 7.781 4.770 1.00 96.44 100 LEU A O 1
ATOM 818 N N . GLN A 1 101 ? -11.007 7.489 3.353 1.00 94.81 101 GLN A N 1
ATOM 819 C CA . GLN A 1 101 ? -10.464 8.369 2.335 1.00 94.81 101 GLN A CA 1
ATOM 820 C C . GLN A 1 101 ? -11.250 9.670 2.380 1.00 94.81 101 GLN A C 1
ATOM 822 O O . GLN A 1 101 ? -12.395 9.723 1.929 1.00 94.81 101 GLN A O 1
ATOM 827 N N . ARG A 1 102 ? -10.634 10.723 2.916 1.00 93.06 102 ARG A N 1
ATOM 828 C CA . ARG A 1 102 ? -11.208 12.070 2.940 1.00 93.06 102 ARG A CA 1
ATOM 829 C C . ARG A 1 102 ? -10.943 12.802 1.618 1.00 93.06 102 ARG A C 1
ATOM 831 O O . ARG A 1 102 ? -10.138 12.371 0.781 1.00 93.06 102 ARG A O 1
ATOM 838 N N . ARG A 1 103 ? -11.654 13.914 1.424 1.00 91.75 103 ARG A N 1
ATOM 839 C CA . ARG A 1 103 ? -11.383 14.905 0.378 1.00 91.75 103 ARG A CA 1
ATOM 840 C C . ARG A 1 103 ? -11.238 16.276 1.012 1.00 91.75 103 ARG A C 1
ATOM 842 O O . ARG A 1 103 ? -12.026 16.642 1.880 1.00 91.75 103 ARG A O 1
ATOM 849 N N . ASN A 1 104 ? -10.284 17.037 0.502 1.00 88.81 104 ASN A N 1
ATOM 850 C CA . ASN A 1 104 ? -10.129 18.447 0.819 1.00 88.81 104 ASN A CA 1
ATOM 851 C C . ASN A 1 104 ? -11.318 19.264 0.275 1.00 88.81 104 ASN A C 1
ATOM 853 O O . ASN A 1 104 ? -11.967 18.836 -0.687 1.00 88.81 104 ASN A O 1
ATOM 857 N N . PRO A 1 105 ? -11.569 20.483 0.795 1.00 91.00 105 PRO A N 1
ATOM 858 C CA . PRO A 1 105 ? -12.645 21.355 0.305 1.00 91.00 105 PRO A CA 1
ATOM 859 C C . PRO A 1 105 ? -12.576 21.672 -1.198 1.00 91.00 105 PRO A C 1
ATOM 861 O O . PRO A 1 105 ? -13.596 21.912 -1.835 1.00 91.00 105 PRO A O 1
ATOM 864 N N . ASN A 1 106 ? -11.376 21.638 -1.785 1.00 89.12 106 ASN A N 1
ATOM 865 C CA . ASN A 1 106 ? -11.142 21.833 -3.220 1.00 89.12 106 ASN A CA 1
ATOM 866 C C . ASN A 1 106 ? -11.380 20.562 -4.069 1.00 89.12 106 ASN A C 1
ATOM 868 O O . ASN A 1 106 ? -11.099 20.562 -5.264 1.00 89.12 106 ASN A O 1
ATOM 872 N N . GLY A 1 107 ? -11.849 19.469 -3.460 1.00 85.56 107 GLY A N 1
ATOM 873 C CA . GLY A 1 107 ? -12.151 18.202 -4.121 1.00 85.56 107 GLY A CA 1
ATOM 874 C C . GLY A 1 107 ? -10.963 17.257 -4.312 1.00 85.56 107 GLY A C 1
ATOM 875 O O . GLY A 1 107 ? -11.189 16.131 -4.764 1.00 85.56 107 GLY A O 1
ATOM 876 N N . THR A 1 108 ? -9.741 17.665 -3.956 1.00 86.56 108 THR A N 1
ATOM 877 C CA . THR A 1 108 ? -8.546 16.804 -4.019 1.00 86.56 108 THR A CA 1
ATOM 878 C C . THR A 1 108 ? -8.552 15.734 -2.926 1.00 86.56 108 THR A C 1
ATOM 880 O O . THR A 1 108 ? -9.195 15.889 -1.886 1.00 86.56 108 THR A O 1
ATOM 883 N N . THR A 1 109 ? -7.841 14.635 -3.171 1.00 87.12 109 THR A N 1
ATOM 884 C CA . THR A 1 109 ? -7.641 13.547 -2.206 1.00 87.12 109 THR A CA 1
ATOM 885 C C . THR A 1 109 ? -6.893 14.054 -0.972 1.00 87.12 109 THR A C 1
ATOM 887 O O . THR A 1 109 ? -5.833 14.665 -1.097 1.00 87.12 109 THR A O 1
ATOM 890 N N . ASP A 1 110 ? -7.442 13.792 0.212 1.00 90.25 110 ASP A N 1
ATOM 891 C CA . ASP A 1 110 ? -6.759 14.017 1.487 1.00 90.25 110 ASP A CA 1
ATOM 892 C C . ASP A 1 110 ? -6.115 12.705 1.951 1.00 90.25 110 ASP A C 1
ATOM 894 O O . ASP A 1 110 ? -6.794 11.708 2.192 1.00 90.25 110 ASP A O 1
ATOM 898 N N . TYR A 1 111 ? -4.790 12.695 2.039 1.00 89.56 111 TYR A N 1
ATOM 899 C CA . TYR A 1 111 ? -4.012 11.501 2.350 1.00 89.56 111 TYR A CA 1
ATOM 900 C C . TYR A 1 111 ? -3.762 11.300 3.847 1.00 89.56 111 TYR A C 1
ATOM 902 O O . TYR A 1 111 ? -2.981 10.417 4.180 1.00 89.56 111 TYR A O 1
ATOM 910 N N . TYR A 1 112 ? -4.396 12.060 4.745 1.00 91.00 112 TYR A N 1
ATOM 911 C CA . TYR A 1 112 ? -4.112 12.002 6.182 1.00 91.00 112 TYR A CA 1
ATOM 912 C C . TYR A 1 112 ? -4.228 10.584 6.775 1.00 91.00 112 TYR A C 1
ATOM 914 O O . TYR A 1 112 ? -3.230 10.043 7.245 1.00 91.00 112 TYR A O 1
ATOM 922 N N . ASP A 1 113 ? -5.385 9.915 6.686 1.00 93.25 113 ASP A N 1
ATOM 923 C CA . ASP A 1 113 ? -5.523 8.551 7.236 1.00 93.25 113 ASP A CA 1
ATOM 924 C C . ASP A 1 113 ? -4.599 7.554 6.530 1.00 93.25 113 ASP A C 1
ATOM 926 O O . ASP A 1 113 ? -3.992 6.684 7.153 1.00 93.25 113 ASP A O 1
ATOM 930 N N . PHE A 1 114 ? -4.456 7.696 5.213 1.00 92.44 114 PHE A N 1
ATOM 931 C CA . PHE A 1 114 ? -3.585 6.842 4.413 1.00 92.44 114 PHE A CA 1
ATOM 932 C C . PHE A 1 114 ? -2.117 6.949 4.849 1.00 92.44 114 PHE A C 1
ATOM 934 O O . PHE A 1 114 ? -1.445 5.929 5.006 1.00 92.44 114 PHE A O 1
ATOM 941 N N . TYR A 1 115 ? -1.635 8.173 5.076 1.00 91.44 115 TYR A N 1
ATOM 942 C CA . TYR A 1 115 ? -0.297 8.470 5.578 1.00 91.44 115 TYR A CA 1
ATOM 943 C C . TYR A 1 115 ? -0.059 7.756 6.910 1.00 91.44 115 TYR A C 1
ATOM 945 O O . TYR A 1 115 ? 0.915 7.012 7.040 1.00 91.44 115 TYR A O 1
ATOM 953 N N . TRP A 1 116 ? -0.973 7.915 7.871 1.00 91.06 116 TRP A N 1
ATOM 954 C CA . TRP A 1 116 ? -0.816 7.340 9.207 1.00 91.06 116 TRP A CA 1
ATOM 955 C C . TRP A 1 116 ? -0.893 5.820 9.212 1.00 91.06 116 TRP A C 1
ATOM 957 O O . TRP A 1 116 ? -0.040 5.177 9.821 1.00 91.06 116 TRP A O 1
ATOM 967 N N . ALA A 1 117 ? -1.830 5.227 8.469 1.00 92.88 117 ALA A N 1
ATOM 968 C CA . ALA A 1 117 ? -1.897 3.776 8.340 1.00 92.88 117 ALA A CA 1
ATOM 969 C C . ALA A 1 117 ? -0.588 3.201 7.770 1.00 92.88 117 ALA A C 1
ATOM 971 O O . ALA A 1 117 ? -0.058 2.228 8.300 1.00 92.88 117 ALA A O 1
ATOM 972 N N . ARG A 1 118 ? -0.011 3.826 6.734 1.00 91.62 118 ARG A N 1
ATOM 973 C CA . ARG A 1 118 ? 1.273 3.396 6.147 1.00 91.62 118 ARG A CA 1
ATOM 974 C C . A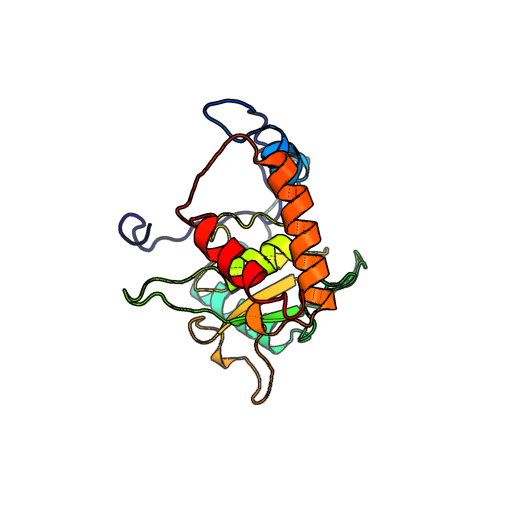RG A 1 118 ? 2.456 3.608 7.082 1.00 91.62 118 ARG A C 1
ATOM 976 O O . ARG A 1 118 ? 3.350 2.767 7.126 1.00 91.62 118 ARG A O 1
ATOM 983 N N . LYS A 1 119 ? 2.453 4.711 7.831 1.00 88.25 119 LYS A N 1
ATOM 984 C CA . LYS A 1 119 ? 3.480 4.999 8.836 1.00 88.25 119 LYS A CA 1
ATOM 985 C C . LYS A 1 119 ? 3.496 3.913 9.911 1.00 88.25 119 LYS A C 1
ATOM 987 O O . LYS A 1 119 ? 4.564 3.408 10.233 1.00 88.25 119 LYS A O 1
ATOM 992 N N . CYS A 1 120 ? 2.322 3.491 10.372 1.00 89.69 120 CYS A N 1
ATOM 993 C CA . CYS A 1 120 ? 2.168 2.396 11.327 1.00 89.69 120 CYS A CA 1
ATOM 994 C C . CYS A 1 120 ? 2.614 1.035 10.783 1.00 89.69 120 CYS A C 1
ATOM 996 O O . CYS A 1 120 ? 3.215 0.247 11.504 1.00 89.69 120 CYS A O 1
ATOM 998 N N . LEU A 1 121 ? 2.421 0.796 9.486 1.00 89.62 121 LEU A N 1
ATOM 999 C CA . LEU A 1 121 ? 2.947 -0.382 8.793 1.00 89.62 121 LEU A CA 1
ATOM 1000 C C . LEU A 1 121 ? 4.459 -0.315 8.510 1.00 89.62 121 LEU A C 1
ATOM 1002 O O . LEU A 1 121 ? 4.995 -1.223 7.880 1.00 89.62 121 LEU A O 1
ATOM 1006 N N . ASN A 1 122 ? 5.141 0.755 8.932 1.00 85.69 122 ASN A N 1
ATOM 1007 C CA . ASN A 1 122 ? 6.559 1.005 8.684 1.00 85.69 122 ASN A CA 1
ATOM 1008 C C . ASN A 1 122 ? 6.951 0.927 7.193 1.00 85.69 122 ASN A C 1
ATOM 1010 O O . ASN A 1 122 ? 8.051 0.506 6.841 1.00 85.69 122 ASN A O 1
ATOM 1014 N N . ILE A 1 123 ? 6.050 1.353 6.306 1.00 87.62 123 ILE A N 1
ATOM 1015 C CA . ILE A 1 123 ? 6.307 1.470 4.866 1.00 87.62 123 ILE A CA 1
ATOM 1016 C C . ILE A 1 123 ? 6.351 2.940 4.452 1.00 87.62 123 ILE A C 1
ATOM 1018 O O . ILE A 1 123 ? 5.899 3.822 5.184 1.00 87.62 123 ILE A O 1
ATOM 1022 N N . TRP A 1 124 ? 6.887 3.211 3.258 1.00 86.56 124 TRP A N 1
ATOM 1023 C CA . TRP A 1 124 ? 6.939 4.561 2.688 1.00 86.56 124 TRP A CA 1
ATOM 1024 C C . TRP A 1 124 ? 5.575 5.244 2.798 1.00 86.56 124 TRP A C 1
ATOM 1026 O O . TRP A 1 124 ? 4.607 4.682 2.309 1.00 86.56 124 TRP A O 1
ATOM 1036 N N . SER A 1 125 ? 5.473 6.412 3.432 1.00 87.69 125 SER A N 1
ATOM 1037 C CA . SER A 1 125 ? 4.184 7.067 3.728 1.00 87.69 125 SER A CA 1
ATOM 1038 C C . SER A 1 125 ? 4.082 8.504 3.219 1.00 87.69 125 SER A C 1
ATOM 1040 O O . SER A 1 125 ? 2.979 9.031 3.141 1.00 87.69 125 SER A O 1
ATOM 1042 N N . LEU A 1 126 ? 5.195 9.124 2.808 1.00 83.00 126 LEU A N 1
ATOM 1043 C CA . LEU A 1 126 ? 5.284 10.556 2.474 1.00 83.00 126 LEU A CA 1
ATOM 1044 C C . LEU A 1 126 ? 4.422 10.992 1.278 1.00 83.00 126 LEU A C 1
ATOM 1046 O O . LEU A 1 126 ? 4.184 12.181 1.085 1.00 83.00 126 LEU A O 1
ATOM 1050 N N . ASN A 1 127 ? 3.986 10.050 0.445 1.00 84.50 127 ASN A N 1
ATOM 1051 C CA . ASN A 1 127 ? 3.085 10.298 -0.673 1.00 84.50 127 ASN A CA 1
ATOM 1052 C C . ASN A 1 127 ? 2.300 9.024 -1.033 1.00 84.50 127 ASN A C 1
ATOM 1054 O O . ASN A 1 127 ? 2.400 7.979 -0.385 1.00 84.50 127 ASN A O 1
ATOM 1058 N N . ASP A 1 128 ? 1.526 9.102 -2.107 1.00 85.62 128 ASP A N 1
ATOM 1059 C CA . ASP A 1 128 ? 0.641 8.054 -2.600 1.00 85.62 128 ASP A CA 1
ATOM 1060 C C . ASP A 1 128 ? 1.305 7.035 -3.535 1.00 85.62 128 ASP A C 1
ATOM 1062 O O . ASP A 1 128 ? 0.627 6.300 -4.252 1.00 85.62 128 ASP A O 1
ATOM 1066 N N . GLN A 1 129 ? 2.635 6.915 -3.492 1.00 88.06 129 GLN A N 1
ATOM 1067 C CA . GLN A 1 129 ? 3.359 5.904 -4.263 1.00 88.06 129 GLN A CA 1
ATOM 1068 C C . GLN A 1 129 ? 2.845 4.488 -3.988 1.00 88.06 129 GLN A C 1
ATOM 1070 O O . GLN A 1 129 ? 2.618 4.104 -2.837 1.00 88.06 129 GLN A O 1
ATOM 1075 N N . GLY A 1 130 ? 2.694 3.714 -5.065 1.00 87.56 130 GLY A N 1
ATOM 1076 C CA . GLY A 1 130 ? 2.153 2.352 -5.045 1.00 87.56 130 GLY A CA 1
ATOM 1077 C C . GLY A 1 130 ? 0.624 2.288 -5.001 1.00 87.56 130 GLY A C 1
ATOM 1078 O O . GLY A 1 130 ? 0.058 1.215 -5.196 1.00 87.56 130 GLY A O 1
ATOM 1079 N N . MET A 1 131 ? -0.055 3.418 -4.782 1.00 89.19 131 MET A N 1
ATOM 1080 C CA . MET A 1 131 ? -1.510 3.477 -4.786 1.00 89.19 131 MET A CA 1
ATOM 1081 C C . MET A 1 131 ? -2.045 3.513 -6.219 1.00 89.19 131 MET A C 1
ATOM 1083 O O . MET A 1 131 ? -1.539 4.231 -7.079 1.00 89.19 131 MET A O 1
ATOM 1087 N N . TYR A 1 132 ? -3.129 2.783 -6.463 1.00 89.44 132 TYR A N 1
ATOM 1088 C CA . TYR A 1 132 ? -3.853 2.824 -7.727 1.00 89.44 132 TYR A CA 1
ATOM 1089 C C . TYR A 1 132 ? -5.356 2.926 -7.458 1.00 89.44 132 TYR A C 1
ATOM 1091 O O . TYR A 1 132 ? -5.915 2.050 -6.817 1.00 89.44 132 TYR A O 1
ATOM 1099 N N . ASN A 1 133 ? -6.033 3.994 -7.900 1.00 86.25 133 ASN A N 1
ATOM 1100 C CA . ASN A 1 133 ? -7.465 4.238 -7.624 1.00 86.25 133 ASN A CA 1
ATOM 1101 C C . ASN A 1 133 ? -7.850 4.032 -6.139 1.00 86.25 133 ASN A C 1
ATOM 1103 O O . ASN A 1 133 ? -8.845 3.369 -5.819 1.00 86.25 133 ASN A O 1
ATOM 1107 N N . THR A 1 134 ? -7.028 4.568 -5.230 1.00 89.62 134 THR A N 1
ATOM 1108 C CA . THR A 1 134 ? -7.263 4.507 -3.776 1.00 89.62 134 THR A CA 1
ATOM 1109 C C . THR A 1 134 ? -7.299 3.073 -3.218 1.00 89.62 134 THR A C 1
ATOM 1111 O O . THR A 1 134 ? -8.008 2.766 -2.260 1.00 89.62 134 THR A O 1
ATOM 1114 N N . ILE A 1 135 ? -6.552 2.161 -3.841 1.00 94.06 135 ILE A N 1
ATOM 1115 C CA . ILE A 1 135 ? -6.147 0.898 -3.228 1.00 94.06 135 ILE A CA 1
ATOM 1116 C C . ILE A 1 135 ? -4.625 0.809 -3.196 1.00 94.06 135 ILE A C 1
ATOM 1118 O O . ILE A 1 135 ? -3.954 1.233 -4.138 1.00 94.06 135 ILE A O 1
ATOM 1122 N N . LEU A 1 136 ? -4.092 0.236 -2.122 1.00 94.94 136 LEU A N 1
ATOM 1123 C CA . LEU A 1 136 ? -2.683 -0.104 -1.993 1.00 94.94 136 LEU A CA 1
ATOM 1124 C C . LEU A 1 136 ? -2.564 -1.602 -1.664 1.00 94.94 136 LEU A C 1
ATOM 1126 O O . LEU A 1 136 ? -2.866 -1.999 -0.536 1.00 94.94 136 LEU A O 1
ATOM 1130 N N . PRO A 1 137 ? -2.188 -2.448 -2.639 1.00 94.62 137 PRO A N 1
ATOM 1131 C CA . PRO A 1 137 ? -1.809 -3.828 -2.373 1.00 94.62 137 PRO A CA 1
ATOM 1132 C C . PRO A 1 137 ? -0.385 -3.876 -1.804 1.00 94.62 137 PRO A C 1
ATOM 1134 O O . PRO A 1 137 ? 0.546 -3.341 -2.401 1.00 94.62 137 PRO A O 1
ATOM 1137 N N . ILE A 1 138 ? -0.215 -4.537 -0.663 1.00 92.12 138 ILE A N 1
ATOM 1138 C CA . ILE A 1 138 ? 1.070 -4.727 0.012 1.00 92.12 138 ILE A CA 1
ATOM 1139 C C . ILE A 1 138 ? 1.266 -6.218 0.198 1.00 92.12 138 ILE A C 1
ATOM 1141 O O . ILE A 1 138 ? 0.515 -6.874 0.921 1.00 92.12 138 ILE A O 1
ATOM 1145 N N . ARG A 1 139 ? 2.281 -6.764 -0.454 1.00 90.44 139 ARG A N 1
ATOM 1146 C CA . ARG A 1 139 ? 2.654 -8.153 -0.251 1.00 90.44 139 ARG A CA 1
ATOM 1147 C C . ARG A 1 139 ? 3.547 -8.248 0.974 1.00 90.44 139 ARG A C 1
ATOM 1149 O O . ARG A 1 139 ? 4.586 -7.600 1.016 1.00 90.44 139 ARG A O 1
ATOM 1156 N N . PHE A 1 140 ? 3.097 -8.988 1.982 1.00 88.19 140 PHE A N 1
ATOM 1157 C CA . PHE A 1 140 ? 3.794 -9.103 3.269 1.00 88.19 140 PHE A CA 1
ATOM 1158 C C . PHE A 1 140 ? 4.336 -10.518 3.515 1.00 88.19 140 PHE A C 1
ATOM 1160 O O . PHE A 1 140 ? 5.121 -10.722 4.433 1.00 88.19 140 PHE A O 1
ATOM 1167 N N . SER A 1 141 ? 3.941 -11.491 2.692 1.00 88.31 141 SER A N 1
ATOM 1168 C CA . SER A 1 141 ? 4.456 -12.859 2.716 1.00 88.31 141 SER A CA 1
ATOM 1169 C C . SER A 1 141 ? 4.511 -13.433 1.296 1.00 88.31 141 SER A C 1
ATOM 1171 O O . SER A 1 141 ? 4.054 -12.808 0.332 1.00 88.31 141 SER A O 1
ATOM 1173 N N . LYS A 1 142 ? 5.026 -14.661 1.153 1.00 83.75 142 LYS A N 1
ATOM 1174 C CA . LYS A 1 142 ? 5.147 -15.331 -0.150 1.00 83.75 142 LYS A CA 1
ATOM 1175 C C . LYS A 1 142 ? 3.812 -15.502 -0.867 1.00 83.75 142 LYS A C 1
ATOM 1177 O O . LYS A 1 142 ? 3.804 -15.651 -2.084 1.00 83.75 142 LYS A O 1
ATOM 1182 N N . HIS A 1 143 ? 2.687 -15.506 -0.161 1.00 86.75 143 HIS A N 1
ATOM 1183 C CA . HIS A 1 143 ? 1.381 -15.704 -0.783 1.00 86.75 143 HIS A CA 1
ATOM 1184 C C . HIS A 1 143 ? 0.293 -14.738 -0.280 1.00 86.75 143 HIS A C 1
ATOM 1186 O O . HIS A 1 143 ? -0.676 -14.493 -0.997 1.00 86.75 143 HIS A O 1
ATOM 1192 N N . GLY A 1 144 ? 0.499 -14.080 0.860 1.00 92.69 144 GLY A N 1
ATOM 1193 C CA . GLY A 1 144 ? -0.424 -13.131 1.469 1.00 92.69 144 GLY A CA 1
ATOM 1194 C C . GLY A 1 144 ? -0.231 -11.694 0.989 1.00 92.69 144 GLY A C 1
ATOM 1195 O O . GLY A 1 144 ? 0.877 -11.152 0.955 1.00 92.69 144 GLY A O 1
ATOM 1196 N N . THR A 1 145 ? -1.346 -11.053 0.644 1.00 94.62 145 THR A N 1
ATOM 1197 C CA . THR A 1 145 ? -1.411 -9.631 0.285 1.00 94.62 145 THR A CA 1
ATOM 1198 C C . THR A 1 145 ? -2.385 -8.903 1.199 1.00 94.62 145 THR A C 1
ATOM 1200 O O . THR A 1 145 ? -3.520 -9.340 1.373 1.00 94.62 145 THR A O 1
ATOM 1203 N N . LEU A 1 146 ? -1.966 -7.775 1.765 1.00 96.06 146 LEU A N 1
ATOM 1204 C CA . LEU A 1 146 ? -2.847 -6.809 2.405 1.00 96.06 146 LEU A CA 1
ATOM 1205 C C . LEU A 1 146 ? -3.361 -5.828 1.348 1.00 96.06 146 LEU A C 1
ATOM 1207 O O . LEU A 1 146 ? -2.585 -5.140 0.694 1.00 96.06 146 LEU A O 1
ATOM 1211 N N . TYR A 1 147 ? -4.676 -5.724 1.214 1.00 97.31 147 TYR A N 1
ATOM 1212 C CA . TYR A 1 147 ? -5.345 -4.725 0.394 1.00 97.31 147 TYR A CA 1
ATOM 1213 C C . TYR A 1 147 ? -5.862 -3.599 1.288 1.00 97.31 147 TYR A C 1
ATOM 1215 O O . TYR A 1 147 ? -6.869 -3.759 1.979 1.00 97.31 147 TYR A O 1
ATOM 1223 N N . MET A 1 148 ? -5.193 -2.448 1.266 1.00 97.38 148 MET A N 1
ATOM 1224 C CA . MET A 1 148 ? -5.701 -1.238 1.914 1.00 97.38 148 MET A CA 1
ATOM 1225 C C . MET A 1 148 ? -6.647 -0.511 0.960 1.00 97.38 148 MET A C 1
ATOM 1227 O O . MET A 1 148 ? -6.219 -0.071 -0.105 1.00 97.38 148 MET A O 1
ATOM 1231 N N . VAL A 1 149 ? -7.922 -0.380 1.325 1.00 97.75 149 VAL A N 1
ATOM 1232 C CA . VAL A 1 149 ? -8.979 0.183 0.470 1.00 97.75 149 VAL A CA 1
ATOM 1233 C C . VAL A 1 149 ? -9.535 1.461 1.093 1.00 97.75 149 VAL A C 1
ATOM 1235 O O . VAL A 1 149 ? -10.123 1.420 2.174 1.00 97.75 149 VAL A O 1
ATOM 1238 N N . GLY A 1 150 ? -9.394 2.590 0.396 1.00 96.94 150 GLY A N 1
ATOM 1239 C CA . GLY A 1 150 ? -9.886 3.880 0.883 1.00 96.94 150 GLY A CA 1
ATOM 1240 C C . GLY A 1 150 ? -11.372 4.098 0.596 1.00 96.94 150 GLY A C 1
ATOM 1241 O O . GLY A 1 150 ? -11.812 4.098 -0.554 1.00 96.94 150 GLY A O 1
ATOM 1242 N N . VAL A 1 151 ? -12.169 4.314 1.637 1.00 96.81 151 VAL A N 1
ATOM 1243 C CA . VAL A 1 151 ? -13.632 4.446 1.562 1.00 96.81 151 VAL A CA 1
ATOM 1244 C C . VAL A 1 151 ? -14.041 5.912 1.751 1.00 96.81 151 VAL A C 1
ATOM 1246 O O . VAL A 1 151 ? -13.535 6.542 2.670 1.00 96.81 151 VAL A O 1
ATOM 1249 N N . PRO A 1 152 ? -14.976 6.475 0.957 1.00 95.62 152 PRO A N 1
ATOM 1250 C CA . PRO A 1 152 ? -15.809 5.811 -0.051 1.00 95.62 152 PRO A CA 1
ATOM 1251 C C . PRO A 1 152 ? -15.262 5.876 -1.484 1.00 95.62 152 PRO A C 1
ATOM 1253 O O . PRO A 1 152 ? -15.920 5.384 -2.395 1.00 95.62 152 PRO A O 1
ATOM 1256 N N . TYR A 1 153 ? -14.107 6.505 -1.708 1.00 94.81 153 TYR A N 1
ATOM 1257 C CA . TYR A 1 153 ? -13.693 6.903 -3.058 1.00 94.81 153 TYR A CA 1
ATOM 1258 C C . TYR A 1 153 ? -13.000 5.814 -3.879 1.00 94.81 153 TYR A C 1
ATOM 1260 O O . TYR A 1 153 ? -12.966 5.926 -5.104 1.00 94.81 153 TYR A O 1
ATOM 1268 N N . SER A 1 154 ? -12.468 4.762 -3.253 1.00 94.88 154 SER A N 1
ATOM 1269 C CA . SER A 1 154 ? -11.924 3.634 -4.004 1.00 94.88 154 SER A CA 1
ATOM 1270 C C . SER A 1 154 ? -13.019 2.967 -4.827 1.00 94.88 154 SER A C 1
ATOM 1272 O O . SER A 1 154 ? -14.110 2.684 -4.330 1.00 94.88 154 SER A O 1
ATOM 1274 N N . GLN A 1 155 ? -12.690 2.594 -6.064 1.00 93.81 155 GLN A N 1
ATOM 1275 C CA . GLN A 1 155 ? -13.570 1.769 -6.898 1.00 93.81 155 GLN A CA 1
ATOM 1276 C C . GLN A 1 155 ? -13.937 0.437 -6.223 1.00 93.81 155 GLN A C 1
ATOM 1278 O O . GLN A 1 155 ? -14.952 -0.158 -6.566 1.00 93.81 155 GLN A O 1
ATOM 1283 N N . TYR A 1 156 ? -13.144 -0.020 -5.247 1.00 96.56 156 TYR A N 1
ATOM 1284 C CA . TYR A 1 156 ? -13.365 -1.255 -4.496 1.00 96.56 156 TYR A CA 1
ATOM 1285 C C . TYR A 1 156 ? -14.151 -1.053 -3.196 1.00 96.56 156 TYR A C 1
ATOM 1287 O O . TYR A 1 156 ? -14.472 -2.030 -2.526 1.00 96.56 156 TYR A O 1
ATOM 1295 N N . ALA A 1 157 ? -14.522 0.182 -2.839 1.00 96.38 157 ALA A N 1
ATOM 1296 C CA . ALA A 1 157 ? -15.259 0.469 -1.605 1.00 96.38 157 ALA A CA 1
ATOM 1297 C C . ALA A 1 157 ? -16.614 -0.263 -1.534 1.00 96.38 157 ALA A C 1
ATOM 1299 O O . ALA A 1 157 ? -17.080 -0.602 -0.448 1.00 96.38 157 ALA A O 1
ATOM 1300 N N . HIS A 1 158 ? -17.223 -0.564 -2.686 1.00 95.62 158 HIS A N 1
ATOM 1301 C CA . HIS A 1 158 ? -18.471 -1.328 -2.779 1.00 95.62 158 HIS A CA 1
ATOM 1302 C C . HIS A 1 158 ? -18.337 -2.796 -2.334 1.00 95.62 158 HIS A C 1
ATOM 1304 O O . HIS A 1 158 ? -19.351 -3.439 -2.070 1.00 95.62 158 HIS A O 1
ATOM 1310 N N . LEU A 1 159 ? -17.112 -3.332 -2.255 1.00 96.69 159 LEU A N 1
ATOM 1311 C CA . LEU A 1 159 ? -16.841 -4.689 -1.770 1.00 96.69 159 LEU A CA 1
ATOM 1312 C C . LEU A 1 159 ? -16.840 -4.775 -0.239 1.00 96.69 159 LEU A C 1
ATOM 1314 O O . LEU A 1 159 ? -16.874 -5.876 0.308 1.00 96.69 159 LEU A O 1
ATOM 1318 N N . ARG A 1 160 ? -16.832 -3.632 0.459 1.00 96.38 160 ARG A N 1
ATOM 1319 C CA . ARG A 1 160 ? -16.911 -3.583 1.918 1.00 96.38 160 ARG A CA 1
ATOM 1320 C C . ARG A 1 160 ? -18.282 -4.090 2.390 1.00 96.38 160 ARG A C 1
ATOM 1322 O O . ARG A 1 160 ? -19.298 -3.491 2.019 1.00 96.38 160 ARG A O 1
ATOM 1329 N N . PRO A 1 161 ? -18.342 -5.116 3.261 1.00 94.69 161 PRO A N 1
ATOM 1330 C CA . PRO A 1 161 ? -19.597 -5.551 3.863 1.00 94.69 161 PRO A CA 1
ATOM 1331 C C . PRO A 1 161 ? -20.303 -4.419 4.625 1.00 94.69 161 PRO A C 1
ATOM 1333 O O . PRO A 1 161 ? -19.681 -3.488 5.145 1.00 94.69 161 PRO A O 1
ATOM 1336 N N . ARG A 1 162 ? -21.636 -4.484 4.697 1.00 91.88 162 ARG A N 1
ATOM 1337 C CA . ARG A 1 162 ? -22.424 -3.510 5.467 1.00 91.88 162 ARG A CA 1
ATOM 1338 C C . ARG A 1 162 ? -22.131 -3.663 6.961 1.00 91.88 162 ARG A C 1
ATOM 1340 O O . ARG A 1 162 ? -22.071 -4.779 7.458 1.00 91.88 162 ARG A O 1
ATOM 1347 N N . GLY A 1 163 ? -21.994 -2.541 7.666 1.00 88.62 163 GLY A N 1
ATOM 1348 C CA . GLY A 1 163 ? -21.713 -2.523 9.108 1.00 88.62 163 GLY A CA 1
ATOM 1349 C C . GLY A 1 163 ? -20.238 -2.702 9.475 1.00 88.62 163 GLY A C 1
ATOM 1350 O O . GLY A 1 163 ? -19.892 -2.541 10.639 1.00 88.62 163 GLY A O 1
ATOM 1351 N N . THR A 1 164 ? -19.359 -2.973 8.505 1.00 90.94 164 THR A N 1
ATOM 1352 C CA . THR A 1 164 ? -17.912 -2.978 8.732 1.00 90.94 164 THR A CA 1
ATOM 1353 C C . THR A 1 164 ? -17.415 -1.561 9.048 1.00 90.94 164 THR A C 1
ATOM 1355 O O . THR A 1 164 ? -17.656 -0.654 8.237 1.00 90.94 164 THR A O 1
ATOM 1358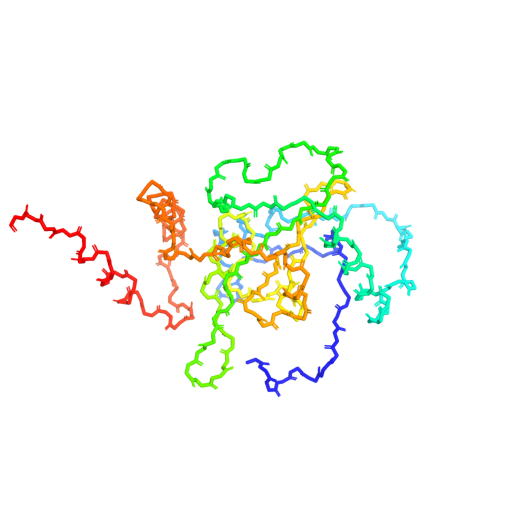 N N . PRO A 1 165 ? -16.695 -1.360 10.169 1.00 91.69 165 PRO A N 1
ATOM 1359 C CA . PRO A 1 165 ? -16.106 -0.070 10.497 1.00 91.69 165 PRO A CA 1
ATOM 1360 C C . PRO A 1 165 ? -15.012 0.304 9.495 1.00 91.69 165 PRO A C 1
ATOM 1362 O O . PRO A 1 165 ? -14.360 -0.551 8.896 1.00 91.69 165 PRO A O 1
ATOM 1365 N N . VAL A 1 166 ? -14.825 1.605 9.311 1.00 95.31 166 VAL A N 1
ATOM 1366 C CA . VAL A 1 166 ? -13.716 2.164 8.540 1.00 95.31 166 VAL A CA 1
ATOM 1367 C C . VAL A 1 166 ? -12.796 2.821 9.529 1.00 95.31 166 VAL A C 1
ATOM 1369 O O . VAL A 1 166 ? -13.253 3.637 10.325 1.00 95.31 166 VAL A O 1
ATOM 1372 N N . TRP A 1 167 ? -11.526 2.454 9.475 1.00 95.88 167 TRP A N 1
ATOM 1373 C CA . TRP A 1 167 ? -10.546 3.056 10.350 1.00 95.88 167 TRP A CA 1
ATOM 1374 C C . TRP A 1 167 ? -10.249 4.490 9.906 1.00 95.88 167 TRP A C 1
ATOM 1376 O O . TRP A 1 167 ? -10.048 4.754 8.717 1.00 95.88 167 TRP A O 1
ATOM 1386 N N . ALA A 1 168 ? -10.215 5.401 10.867 1.00 94.44 168 ALA A N 1
ATOM 1387 C CA . ALA A 1 168 ? -9.718 6.758 10.708 1.00 94.44 168 ALA A CA 1
ATOM 1388 C C . ALA A 1 168 ? -8.838 7.089 11.912 1.00 94.44 168 ALA A C 1
ATOM 1390 O O . ALA A 1 168 ? -9.054 6.555 12.999 1.00 94.44 168 ALA A O 1
ATOM 1391 N N . VAL A 1 169 ? -7.877 7.985 11.737 1.00 89.75 169 VAL A N 1
ATOM 1392 C CA . VAL A 1 169 ? -6.942 8.359 12.815 1.00 89.75 169 VAL A CA 1
ATOM 1393 C C . VAL A 1 169 ? -7.690 8.856 14.054 1.00 89.75 169 VAL A C 1
ATOM 1395 O O . VAL A 1 169 ? -7.401 8.429 15.165 1.00 89.75 169 VAL A O 1
ATOM 1398 N N . ASP A 1 170 ? -8.728 9.662 13.844 1.00 85.19 170 ASP A N 1
ATOM 1399 C CA . ASP A 1 170 ? -9.557 10.271 14.889 1.00 85.19 170 ASP A CA 1
ATOM 1400 C C . ASP A 1 170 ? -10.407 9.241 15.665 1.00 85.19 170 ASP A C 1
ATOM 1402 O O . ASP A 1 170 ? -11.090 9.595 16.621 1.00 85.19 170 ASP A O 1
ATOM 1406 N N . THR A 1 171 ? -10.432 7.975 15.229 1.00 85.56 171 THR A N 1
ATOM 1407 C CA . THR A 1 171 ? -11.176 6.891 15.900 1.00 85.56 171 THR A CA 1
ATOM 1408 C C . THR A 1 171 ? -10.313 6.063 16.848 1.00 85.56 171 THR A C 1
ATOM 1410 O O . THR A 1 171 ? -10.807 5.091 17.420 1.00 85.56 171 THR A O 1
ATOM 1413 N N . ASN A 1 172 ? -9.041 6.427 17.002 1.00 81.81 172 ASN A N 1
ATOM 1414 C CA . ASN A 1 172 ? -8.101 5.710 17.850 1.00 81.81 172 ASN A CA 1
ATOM 1415 C C . ASN A 1 172 ? -8.412 5.892 19.342 1.00 81.81 172 ASN A C 1
ATOM 1417 O O . ASN A 1 172 ? -8.907 6.937 19.764 1.00 81.81 172 ASN A O 1
ATOM 1421 N N . THR A 1 173 ? -8.098 4.877 20.150 1.00 82.56 173 THR A N 1
ATOM 1422 C CA . THR A 1 173 ? -8.133 5.000 21.619 1.00 82.56 173 THR A CA 1
ATOM 1423 C C . THR A 1 173 ? -6.946 5.814 22.140 1.00 82.56 173 THR A C 1
ATOM 1425 O O . THR A 1 173 ? -5.957 5.997 21.433 1.00 82.56 173 THR A O 1
ATOM 1428 N N . GLU A 1 174 ? -6.986 6.249 23.404 1.00 80.19 174 GLU A N 1
ATOM 1429 C CA . GLU A 1 174 ? -5.855 6.948 24.035 1.00 80.19 174 GLU A CA 1
ATOM 1430 C C . GLU A 1 174 ? -4.551 6.129 24.003 1.00 80.19 174 GLU A C 1
ATOM 1432 O O . GLU A 1 174 ? -3.464 6.687 23.853 1.00 80.19 174 GLU A O 1
ATOM 1437 N N . GLU A 1 175 ? -4.614 4.799 24.162 1.00 79.19 175 GLU A N 1
ATOM 1438 C CA . GLU A 1 175 ? -3.415 3.957 24.057 1.00 79.19 175 GLU A CA 1
ATOM 1439 C C . GLU A 1 175 ? -2.878 3.897 22.625 1.00 79.19 175 GLU A C 1
ATOM 1441 O O . GLU A 1 175 ? -1.667 3.934 22.403 1.00 79.19 175 GLU A O 1
ATOM 1446 N N . GLU A 1 176 ? -3.775 3.820 21.649 1.00 81.06 176 GLU A N 1
ATOM 1447 C CA . GLU A 1 176 ? -3.425 3.806 20.233 1.00 81.06 176 GLU A CA 1
ATOM 1448 C C . GLU A 1 176 ? -2.861 5.156 19.775 1.00 81.06 176 GLU A C 1
ATOM 1450 O O . GLU A 1 176 ? -1.915 5.204 18.988 1.00 81.06 176 GLU A O 1
ATOM 1455 N N . GLU A 1 177 ? -3.385 6.255 20.313 1.00 79.00 177 GLU A N 1
ATOM 1456 C CA . GLU A 1 177 ? -2.859 7.599 20.109 1.00 79.00 177 GLU A CA 1
ATOM 1457 C C . GLU A 1 177 ? -1.462 7.748 20.720 1.00 79.00 177 GLU A C 1
ATOM 1459 O O . GLU A 1 177 ? -0.548 8.235 20.057 1.00 79.00 177 GLU A O 1
ATOM 1464 N N . LYS A 1 178 ? -1.230 7.229 21.934 1.00 79.56 178 LYS A N 1
ATOM 1465 C CA . LYS A 1 178 ? 0.122 7.176 22.521 1.00 79.56 178 LYS A CA 1
ATOM 1466 C C . LYS A 1 178 ? 1.097 6.407 21.630 1.00 79.56 178 LYS A C 1
ATOM 1468 O O . LYS A 1 178 ? 2.235 6.847 21.465 1.00 79.56 178 LYS A O 1
ATOM 1473 N N . SER A 1 179 ? 0.654 5.300 21.031 1.00 77.56 179 SER A N 1
ATOM 1474 C CA . SER A 1 179 ? 1.467 4.532 20.082 1.00 77.56 179 SER A CA 1
ATOM 1475 C C . SER A 1 179 ? 1.730 5.292 18.780 1.00 77.56 179 SER A C 1
ATOM 1477 O O . SER A 1 179 ? 2.821 5.198 18.221 1.00 77.56 179 SER A O 1
ATOM 1479 N N . LEU A 1 180 ? 0.764 6.065 18.279 1.00 77.81 180 LEU A N 1
ATOM 1480 C CA . LEU A 1 180 ? 0.997 6.970 17.155 1.00 77.81 180 LEU A CA 1
ATOM 1481 C C . LEU A 1 180 ? 2.044 8.025 17.513 1.00 77.81 180 LEU A C 1
ATOM 1483 O O . LEU A 1 180 ? 2.991 8.226 16.759 1.00 77.81 180 LEU A O 1
ATOM 1487 N N . VAL A 1 181 ? 1.912 8.666 18.675 1.00 77.88 181 VAL A N 1
ATOM 1488 C CA . VAL A 1 181 ? 2.830 9.713 19.140 1.00 77.88 181 VAL A CA 1
ATOM 1489 C C . VAL A 1 181 ? 4.250 9.180 19.336 1.00 77.88 181 VAL A C 1
ATOM 1491 O O . VAL A 1 181 ? 5.206 9.884 19.015 1.00 77.88 181 VAL A O 1
ATOM 1494 N N . SER A 1 182 ? 4.438 7.943 19.807 1.00 76.81 182 SER A N 1
ATOM 1495 C CA . SER A 1 182 ? 5.783 7.354 19.876 1.00 76.81 182 SER A CA 1
ATOM 1496 C C . SER A 1 182 ? 6.396 7.169 18.487 1.00 76.81 182 SER A C 1
ATOM 1498 O O . SER A 1 182 ? 7.553 7.530 18.286 1.00 76.81 182 SER A O 1
ATOM 1500 N N . ILE A 1 183 ? 5.605 6.707 17.510 1.00 74.31 183 ILE A N 1
ATOM 1501 C CA . ILE A 1 183 ? 6.035 6.607 16.107 1.00 74.31 183 ILE A CA 1
ATOM 1502 C C . ILE A 1 183 ? 6.367 8.000 15.548 1.00 74.31 183 ILE A C 1
ATOM 1504 O O . ILE A 1 183 ? 7.299 8.149 14.768 1.00 74.31 183 ILE A O 1
ATOM 1508 N N . ILE A 1 184 ? 5.639 9.049 15.937 1.00 69.94 184 ILE A N 1
ATOM 1509 C CA . ILE A 1 184 ? 5.969 10.430 15.552 1.00 69.94 184 ILE A CA 1
ATOM 1510 C C . ILE A 1 184 ? 7.329 10.837 16.107 1.00 69.94 184 ILE A C 1
ATOM 1512 O O . ILE A 1 184 ? 8.187 11.249 15.335 1.00 69.94 184 ILE A O 1
ATOM 1516 N N . LYS A 1 185 ? 7.549 10.663 17.411 1.00 69.62 185 LYS A N 1
ATOM 1517 C CA . LYS A 1 185 ? 8.781 11.093 18.084 1.00 69.62 185 LYS A CA 1
ATOM 1518 C C . LYS A 1 185 ? 10.026 10.393 17.547 1.00 69.62 185 LYS A C 1
ATOM 1520 O O . LYS A 1 185 ? 11.041 11.045 17.329 1.00 69.62 185 LYS A O 1
ATOM 1525 N N . GLU A 1 186 ? 9.950 9.089 17.285 1.00 66.75 186 GLU A N 1
ATOM 1526 C CA . GLU A 1 186 ? 11.045 8.346 16.640 1.00 66.75 186 GLU A CA 1
ATOM 1527 C C . GLU A 1 186 ? 11.383 8.882 15.242 1.00 66.75 186 GLU A C 1
ATOM 1529 O O . GLU A 1 186 ? 12.521 8.766 14.788 1.00 66.75 186 GLU A O 1
ATOM 1534 N N . HIS A 1 187 ? 10.397 9.454 14.550 1.00 62.31 187 HIS A N 1
ATOM 1535 C CA . HIS A 1 187 ? 10.575 10.023 13.221 1.00 62.31 187 HIS A CA 1
ATOM 1536 C C . HIS A 1 187 ? 11.060 11.475 13.256 1.00 62.31 187 HIS A C 1
ATOM 1538 O O . HIS A 1 187 ? 11.951 11.813 12.487 1.00 62.31 187 HIS A O 1
ATOM 1544 N N . GLU A 1 188 ? 10.517 12.318 14.137 1.00 59.34 188 GLU A N 1
ATOM 1545 C CA . GLU A 1 188 ? 10.897 13.734 14.270 1.00 59.34 188 GLU A CA 1
ATOM 1546 C C . GLU A 1 188 ? 12.339 13.900 14.762 1.00 59.34 188 GLU A C 1
ATOM 1548 O O . GLU A 1 188 ? 13.052 14.772 14.278 1.00 59.34 188 GLU A O 1
ATOM 1553 N N . LEU A 1 189 ? 12.833 12.985 15.606 1.00 52.62 189 LEU A N 1
ATOM 1554 C CA . LEU A 1 189 ? 14.257 12.919 15.972 1.00 52.62 189 LEU A CA 1
ATOM 1555 C C . LEU A 1 189 ? 15.187 12.665 14.764 1.00 52.62 189 LEU A C 1
ATOM 1557 O O . LEU A 1 189 ? 16.391 12.898 14.857 1.00 52.62 189 LEU A O 1
ATOM 1561 N N . GLY A 1 190 ? 14.650 12.188 13.635 1.00 49.34 190 GLY A N 1
ATOM 1562 C CA . GLY A 1 190 ? 15.351 12.068 12.354 1.00 49.34 190 GLY A CA 1
ATOM 1563 C C . GLY A 1 190 ? 15.081 13.215 11.367 1.00 49.34 190 GLY A C 1
ATOM 1564 O O . GLY A 1 190 ? 15.706 13.243 10.305 1.00 49.34 190 GLY A O 1
ATOM 1565 N N . ASP A 1 191 ? 14.171 14.141 11.698 1.00 48.50 191 ASP A N 1
ATOM 1566 C CA . ASP A 1 191 ? 13.610 15.166 10.800 1.0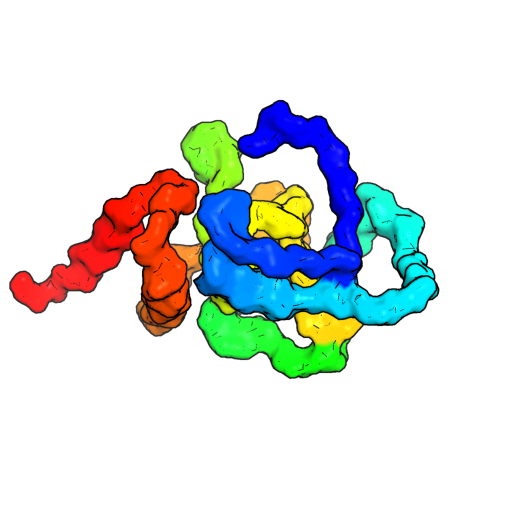0 48.50 191 ASP A CA 1
ATOM 1567 C C . ASP A 1 191 ? 13.981 16.613 11.189 1.00 48.50 191 ASP A C 1
ATOM 1569 O O . ASP A 1 191 ? 13.527 17.553 10.535 1.00 48.50 191 ASP A O 1
ATOM 1573 N N . ASP A 1 192 ? 14.885 16.800 12.166 1.00 46.84 192 ASP A N 1
ATOM 1574 C CA . ASP A 1 192 ? 15.478 18.078 12.644 1.00 46.84 192 ASP A CA 1
ATOM 1575 C C . ASP A 1 192 ? 16.167 18.942 11.546 1.00 46.84 192 ASP A C 1
ATOM 1577 O O . ASP A 1 192 ? 16.914 19.888 11.819 1.00 46.84 192 ASP A O 1
ATOM 1581 N N . GLN A 1 193 ? 15.960 18.630 10.265 1.00 39.81 193 GLN A N 1
ATOM 1582 C CA . GLN A 1 193 ? 16.537 19.339 9.131 1.00 39.81 193 GLN A CA 1
ATOM 1583 C C . GLN A 1 193 ? 15.541 19.785 8.049 1.00 39.81 193 GLN A C 1
ATOM 1585 O O . GLN A 1 193 ? 15.955 20.623 7.250 1.00 39.81 193 GLN A O 1
ATOM 1590 N N . TYR A 1 194 ? 14.277 19.329 7.970 1.00 44.84 194 TYR A N 1
ATOM 1591 C CA . TY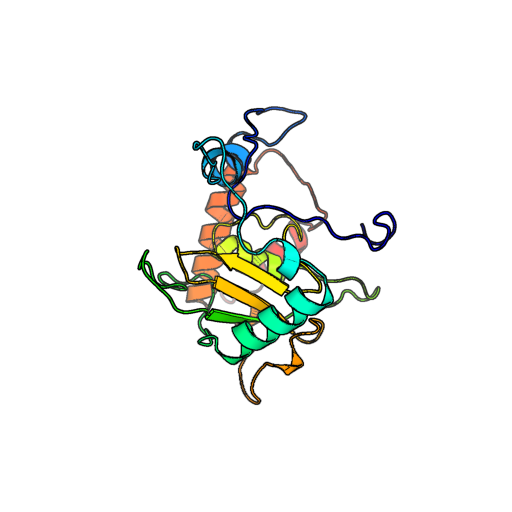R A 1 194 ? 13.427 19.722 6.827 1.00 44.84 194 TYR A CA 1
ATOM 1592 C C . TYR A 1 194 ? 11.913 19.819 7.085 1.00 44.84 194 TYR A C 1
ATOM 1594 O O . TYR A 1 194 ? 11.196 18.830 7.152 1.00 44.84 194 TYR A O 1
ATOM 1602 N N . GLN A 1 195 ? 11.397 21.053 7.007 1.00 38.25 195 GLN A N 1
ATOM 1603 C CA . GLN A 1 195 ? 10.005 21.333 6.645 1.00 38.25 195 GLN A CA 1
ATOM 1604 C C . GLN A 1 195 ? 9.781 21.022 5.158 1.00 38.25 195 GLN A C 1
ATOM 1606 O O . GLN A 1 195 ? 10.125 21.833 4.296 1.00 38.25 195 GLN A O 1
ATOM 1611 N N . VAL A 1 196 ? 9.173 19.884 4.819 1.00 35.22 196 VAL A N 1
ATOM 1612 C CA . VAL A 1 196 ? 8.656 19.650 3.460 1.00 35.22 196 VAL A CA 1
ATOM 1613 C C . VAL A 1 196 ? 7.289 18.973 3.535 1.00 35.22 196 VAL A C 1
ATOM 1615 O O . VAL A 1 196 ? 7.120 17.966 4.208 1.00 35.22 196 VAL A O 1
ATOM 1618 N N . TYR A 1 197 ? 6.339 19.541 2.782 1.00 34.22 197 TYR A N 1
ATOM 1619 C CA . TYR A 1 197 ? 4.912 19.200 2.657 1.00 34.22 197 TYR A CA 1
ATOM 1620 C C . TYR A 1 197 ? 3.928 19.875 3.609 1.00 34.22 197 TYR A C 1
ATOM 1622 O O . TYR A 1 197 ? 2.993 19.221 4.034 1.00 34.22 197 TYR A O 1
ATOM 1630 N N . GLY A 1 198 ? 4.038 21.189 3.842 1.00 34.44 198 GLY A N 1
ATOM 1631 C CA . GLY A 1 198 ? 2.873 22.080 4.041 1.00 34.44 198 GLY A CA 1
ATOM 1632 C C . GLY A 1 198 ? 1.877 21.774 5.174 1.00 34.44 198 GLY A C 1
ATOM 1633 O O . GLY A 1 198 ? 0.936 22.541 5.358 1.00 34.44 198 GLY A O 1
ATOM 1634 N N . PHE A 1 199 ? 2.083 20.719 5.953 1.00 37.56 199 PHE A N 1
ATOM 1635 C CA . PHE A 1 199 ? 1.490 20.509 7.251 1.00 37.56 199 PHE A CA 1
ATOM 1636 C C . PHE A 1 199 ? 2.276 21.416 8.173 1.00 37.56 199 PHE A C 1
ATOM 1638 O O . PHE A 1 199 ? 3.414 21.132 8.541 1.00 37.56 199 PHE A O 1
ATOM 1645 N N . LYS A 1 200 ? 1.699 22.579 8.469 1.00 30.48 200 LYS A N 1
ATOM 1646 C CA . LYS A 1 200 ? 2.203 23.379 9.571 1.00 30.48 200 LYS A CA 1
ATOM 1647 C C . LYS A 1 200 ? 2.106 22.510 10.820 1.00 30.48 200 LYS A C 1
ATOM 1649 O O . LYS A 1 200 ? 1.012 22.110 11.205 1.00 30.48 200 LYS A O 1
ATOM 1654 N N . GLU A 1 201 ? 3.253 22.268 11.433 1.00 39.69 201 GLU A N 1
ATOM 1655 C CA . GLU A 1 201 ? 3.468 21.763 12.796 1.00 39.69 201 GLU A CA 1
ATOM 1656 C C . GLU A 1 201 ? 2.437 22.338 13.798 1.00 39.69 201 GLU A C 1
ATOM 1658 O O . GLU A 1 201 ? 1.907 21.646 14.665 1.00 39.69 201 GLU A O 1
ATOM 1663 N N . GLU A 1 202 ? 2.033 23.588 13.561 1.00 38.72 202 GLU A N 1
ATOM 1664 C CA . GLU A 1 202 ? 0.995 24.350 14.262 1.00 38.72 202 GLU A CA 1
ATOM 1665 C C . GLU A 1 202 ? -0.406 23.693 14.279 1.00 38.72 202 GLU A C 1
ATOM 1667 O O . GLU A 1 202 ? -1.173 23.922 15.208 1.00 38.72 202 GLU A O 1
ATOM 1672 N N . GLN A 1 203 ? -0.774 22.870 13.287 1.00 38.38 203 GLN A N 1
ATOM 1673 C CA . GLN A 1 203 ? -2.093 22.216 13.241 1.00 38.38 203 GLN A CA 1
ATOM 1674 C C . GLN A 1 203 ? -2.149 20.892 14.011 1.00 38.38 203 GLN A C 1
ATOM 1676 O O . GLN A 1 203 ? -3.217 20.542 14.497 1.00 38.38 203 GLN A O 1
ATOM 1681 N N . LEU A 1 204 ? -1.028 20.177 14.149 1.00 40.41 204 LEU A N 1
ATOM 1682 C CA . LEU A 1 204 ? -0.953 18.941 14.940 1.00 40.41 204 LEU A CA 1
ATOM 1683 C C . LEU A 1 204 ? -0.788 19.251 16.433 1.00 40.41 204 LEU A C 1
ATOM 1685 O O . LEU A 1 204 ? -1.455 18.629 17.260 1.00 40.41 204 LEU A O 1
ATOM 1689 N N . MET A 1 205 ? 0.017 20.265 16.770 1.00 39.00 205 MET A N 1
ATOM 1690 C CA . MET A 1 205 ? 0.271 20.661 18.160 1.00 39.00 205 MET A CA 1
ATOM 1691 C C . MET A 1 205 ? -0.931 21.343 18.831 1.00 39.00 205 MET A C 1
ATOM 1693 O O . MET A 1 205 ? -1.116 21.173 20.033 1.00 39.00 205 MET A O 1
ATOM 1697 N N . ASN A 1 206 ? -1.798 22.028 18.075 1.00 38.09 206 ASN A N 1
ATOM 1698 C CA . ASN A 1 206 ? -3.015 22.631 18.636 1.00 38.09 206 ASN A CA 1
ATOM 1699 C C . ASN A 1 206 ? -4.070 21.592 19.058 1.00 38.09 206 ASN A C 1
ATOM 1701 O O . ASN A 1 206 ? -4.820 21.835 19.997 1.00 38.09 206 ASN A O 1
ATOM 1705 N N . THR A 1 207 ? -4.102 20.414 18.426 1.00 38.62 207 THR A N 1
ATOM 1706 C CA . THR A 1 207 ? -4.963 19.294 18.859 1.00 38.62 207 THR A CA 1
ATOM 1707 C C . THR A 1 207 ? -4.470 18.642 20.151 1.00 38.62 207 THR A C 1
ATOM 1709 O O . THR A 1 207 ? -5.273 18.140 20.928 1.00 38.62 207 THR A O 1
ATOM 1712 N N . LEU A 1 208 ? -3.158 18.677 20.409 1.00 37.84 208 LEU A N 1
ATOM 1713 C CA . LEU A 1 208 ? -2.554 18.100 21.614 1.00 37.84 208 LEU A CA 1
ATOM 1714 C C . LEU A 1 208 ? -2.513 19.086 22.793 1.00 37.84 208 LEU A C 1
ATOM 1716 O O . LEU A 1 208 ? -2.429 18.649 23.936 1.00 37.84 208 LEU A O 1
ATOM 1720 N N . SER A 1 209 ? -2.621 20.397 22.548 1.00 36.84 209 SER A N 1
ATOM 1721 C CA . SER A 1 209 ? -2.728 21.408 23.612 1.00 36.84 209 SER A CA 1
ATOM 1722 C C . SER A 1 209 ? -4.129 21.544 24.218 1.00 36.84 209 SER A C 1
ATOM 1724 O O . SER A 1 209 ? -4.281 22.218 25.231 1.00 36.84 209 SER A O 1
ATOM 1726 N N . GLU A 1 210 ? -5.155 20.934 23.619 1.00 38.41 210 GLU A N 1
ATOM 1727 C CA . GLU A 1 210 ? -6.526 20.934 24.162 1.00 38.41 210 GLU A CA 1
ATOM 1728 C C . GLU A 1 210 ? -6.829 19.706 25.042 1.00 38.41 210 GLU A C 1
ATOM 1730 O O . GLU A 1 210 ? -7.908 19.612 25.627 1.00 38.41 210 GLU A O 1
ATOM 1735 N N . ILE A 1 211 ? -5.855 18.803 25.217 1.00 40.00 211 ILE A N 1
ATOM 1736 C CA . ILE A 1 211 ? -5.905 17.690 26.177 1.00 40.00 211 ILE A CA 1
ATOM 1737 C C . ILE A 1 211 ? -4.978 18.011 27.357 1.00 40.00 211 ILE A C 1
ATOM 1739 O O . ILE A 1 211 ? -4.037 17.287 27.663 1.00 40.00 211 ILE A O 1
ATOM 1743 N N . ASP A 1 212 ? -5.250 19.128 28.027 1.00 32.97 212 ASP A N 1
ATOM 1744 C CA . ASP A 1 212 ? -4.877 19.298 29.431 1.00 32.97 212 ASP A CA 1
ATOM 1745 C C . ASP A 1 212 ? -5.950 20.120 30.161 1.00 32.97 212 ASP A C 1
ATOM 1747 O O . ASP A 1 212 ? -5.913 21.353 30.165 1.00 32.97 212 ASP A O 1
ATOM 1751 N N . PRO A 1 213 ? -6.968 19.478 30.760 1.00 38.38 213 PRO A N 1
ATOM 1752 C CA . PRO A 1 213 ? -7.819 20.129 31.727 1.00 38.38 213 PRO A CA 1
ATOM 1753 C C . PRO A 1 213 ? -7.354 19.711 33.125 1.00 38.38 213 PRO A C 1
ATOM 1755 O O . PRO A 1 213 ? -7.852 18.711 33.638 1.00 38.38 213 PRO A O 1
ATOM 1758 N N . LEU A 1 214 ? -6.422 20.466 33.727 1.00 33.00 214 LEU A N 1
ATOM 1759 C CA . LEU A 1 214 ? -6.333 20.822 35.163 1.00 33.00 214 LEU A CA 1
ATOM 1760 C C . LEU A 1 214 ? -4.887 21.124 35.611 1.00 33.00 214 LEU A C 1
ATOM 1762 O O . LEU A 1 214 ? -4.238 20.291 36.248 1.00 33.00 214 LEU A O 1
ATOM 1766 N N . LEU A 1 215 ? -4.463 22.376 35.403 1.00 31.62 215 LEU A N 1
ATOM 1767 C CA . LEU A 1 215 ? -3.779 23.216 36.402 1.00 31.62 215 LEU A CA 1
ATOM 1768 C C . LEU A 1 215 ? -3.898 24.700 36.036 1.00 31.62 215 LEU A C 1
ATOM 1770 O O . LEU A 1 215 ? -3.619 25.051 34.871 1.00 31.62 215 LEU A O 1
#

pLDDT: mean 80.94, std 18.77, range [30.48, 97.75]

Sequence (215 aa):
YEVVANKGQCVFPEMSRVYHFGIGVNSINLWMWEKFVHSSPLVTEAYITLDNTSLLTNALWHNRTSEAIRGAKMITRNPCVNNFLPDDPEQDTNFVFYYLQRRNPNGTTDYYDFYWARKCLNIWSLNDQGMYNTILPIRFSKHGTLYMVGVPYSQYAHLRPRGTPVWAVDTNTEEEEKSLVSIIKEHELGDDQYQVYGFKEEQLMNTLSEIDPLL

Foldseek 3Di:
DVPPDDPDDDDDDLADQDADPDADDVDDHPVCCVQERVPGGHDPDPPDDDPPPVCPPPVSVVVVVLVLLLQAAEQQDQLQDPPSDPPDQPDQGEYEAAAAFDADPVRHTDCQQVLLSCLSVSHDRPDCPCDDQQWHWHDPHPRYIYIYHHPPRRPSNVSDDPPRDHDGPVPDDPVSVVSSVVSVVVVVVVVVDDDDDPPPPVVVVVVVVVPDPDD

Secondary structure (DSSP, 8-state):
-TTT--S------SSBS------STTS--HHHIIIIIITS-B---SSPPPS-GGGGSHHHHHHHHHHHHHHSEEE-S-TTSTTSS---TT----EEEEEE-EE-TTSPEE-HHHHHHHHHTTS--SS-TT-BTTEEEEE-SSS-EEEEEEETTSTTGGGSPTT---B-GGG--HHHHHHHHHHHHHHHTTTTT---SS--HHHHHHHHTTS----

Organism: Meganyctiphanes norvegica (NCBI:txid48144)

InterPro domains:
  IPR052463 O-linked-mannose beta-1,2-N-acetylglucosaminyltransferase [PTHR46396] (9-176)